Protein AF-A0A822DCD5-F1 (afdb_monomer_lite)

Sequence (234 aa):
MLYIKINRKLIEEKVPEEDQQKAINGYENLKKTSQNTLKDEAVKSFSVTNSKPRITYHESIIKDYESKINNEYVLKKNAIAIKDIQAIRQHQQNIDNLKLEKNQAIQNFNNVDIYKKSDIKMMNSNNAHFLIDEKAGQIAVDIKDSNEISRGLKRETFDFDTDKKGRVQLKFSGYTDKHDYSSMPDYGKGDYDKTHLKCETMLHNDLKVANGQVNNLTGQQSLQDEKKKKKKQN

pLDDT: mean 78.13, std 19.19, range [31.42, 98.62]

Foldseek 3Di:
DLQLVLQLVCLVVAPPPVQSVLQNVQVVQVVVQDLVLVVVLLVLQALQQVLVVVLVVLVVVLVVLVVVLVVLVVQLVVCVVVVVPVSVVVSVVVNVVSVVVSVVSVVVSVPRPNRDPVNWAQRDPQSWTAHHHQARQKIWGHRDDPPDPPVPQKTWMWGWDADPVRHIRTHTAHIDGVVDPVPRGGHPPRCRVVSSVVSVVVVVVVVCVVVDPPDDDDDDDDPPPPVPPPPPDD

Radius of gyration: 32.93 Å; chains: 1; bounding box: 118×37×79 Å

Structure (mmCIF, N/CA/C/O backbone):
data_AF-A0A822DCD5-F1
#
_entry.id   AF-A0A822DCD5-F1
#
loop_
_atom_site.group_PDB
_atom_site.id
_atom_site.type_symbol
_atom_site.label_atom_id
_atom_site.label_alt_id
_atom_site.label_comp_id
_atom_site.label_asym_id
_atom_site.label_entity_id
_atom_site.label_seq_id
_atom_site.pdbx_PDB_ins_code
_atom_site.Cartn_x
_atom_site.Cartn_y
_atom_site.Cartn_z
_atom_site.occupancy
_atom_site.B_iso_or_equiv
_atom_site.auth_seq_id
_atom_site.auth_comp_id
_atom_site.auth_asym_id
_atom_site.auth_atom_id
_atom_site.pdbx_PDB_model_num
ATOM 1 N N . MET A 1 1 ? -20.761 8.997 23.392 1.00 57.41 1 MET A N 1
ATOM 2 C CA . MET A 1 1 ? -21.263 7.745 24.008 1.00 57.41 1 MET A CA 1
ATOM 3 C C . MET A 1 1 ? -21.912 6.798 23.003 1.00 57.41 1 MET A C 1
ATOM 5 O O . MET A 1 1 ? -21.666 5.608 23.113 1.00 57.41 1 MET A O 1
ATOM 9 N N . LEU A 1 2 ? -22.683 7.285 22.024 1.00 62.84 2 LEU A N 1
ATOM 10 C CA . LEU A 1 2 ? -23.387 6.450 21.037 1.00 62.84 2 LEU A CA 1
ATOM 11 C C . LEU A 1 2 ? -22.466 5.509 20.226 1.00 62.84 2 LEU A C 1
ATOM 13 O O . LEU A 1 2 ? -22.648 4.299 20.273 1.00 62.84 2 LEU A O 1
ATOM 17 N N . TYR A 1 3 ? -21.416 6.042 19.594 1.00 65.62 3 TYR A N 1
ATOM 18 C CA . TYR A 1 3 ? -20.466 5.264 18.778 1.00 65.62 3 TYR A CA 1
ATOM 19 C C . TYR A 1 3 ? -19.749 4.144 19.559 1.00 65.62 3 TYR A C 1
ATOM 21 O O . TYR A 1 3 ? -19.502 3.069 19.021 1.00 65.62 3 TYR A O 1
ATOM 29 N N . ILE A 1 4 ? -19.480 4.365 20.853 1.00 70.44 4 ILE A N 1
ATOM 30 C CA . ILE A 1 4 ? -18.861 3.372 21.750 1.00 70.44 4 ILE A CA 1
ATOM 31 C C . ILE A 1 4 ? -19.827 2.212 22.010 1.00 70.44 4 ILE A C 1
ATOM 33 O O . ILE A 1 4 ? -19.418 1.056 21.962 1.00 70.44 4 ILE A O 1
ATOM 37 N N . LYS A 1 5 ? -21.106 2.518 22.271 1.00 79.81 5 LYS A N 1
ATOM 38 C CA . LYS A 1 5 ? -22.144 1.498 22.473 1.00 79.81 5 LYS A CA 1
ATOM 39 C C . LYS A 1 5 ? -22.365 0.673 21.204 1.00 79.81 5 LYS A C 1
ATOM 41 O O . LYS A 1 5 ? -22.520 -0.536 21.296 1.00 79.81 5 LYS A O 1
ATOM 46 N N . ILE A 1 6 ? -22.327 1.315 20.036 1.00 82.56 6 ILE A N 1
ATOM 47 C CA . ILE A 1 6 ? -22.496 0.640 18.743 1.00 82.56 6 ILE A CA 1
ATOM 48 C C . ILE A 1 6 ? -21.334 -0.307 18.459 1.00 82.56 6 ILE A C 1
ATOM 50 O O . ILE A 1 6 ? -21.582 -1.455 18.120 1.00 82.56 6 ILE A O 1
ATOM 54 N N . ASN A 1 7 ? -20.085 0.134 18.640 1.00 86.69 7 ASN A N 1
ATOM 55 C CA . ASN A 1 7 ? -18.932 -0.746 18.438 1.00 86.69 7 ASN A CA 1
ATOM 56 C C . ASN A 1 7 ? -18.959 -1.949 19.378 1.00 86.69 7 ASN A C 1
ATOM 58 O O . ASN A 1 7 ? -18.737 -3.060 18.924 1.00 86.69 7 ASN A O 1
ATOM 62 N N . ARG A 1 8 ? -19.288 -1.749 20.662 1.00 89.69 8 ARG A N 1
ATOM 63 C CA . ARG A 1 8 ? -19.433 -2.861 21.616 1.00 89.69 8 ARG A CA 1
ATOM 64 C C . ARG A 1 8 ? -20.494 -3.860 21.168 1.00 89.69 8 ARG A C 1
ATOM 66 O O . ARG A 1 8 ? -20.194 -5.040 21.078 1.00 89.69 8 ARG A O 1
ATOM 73 N N . LYS A 1 9 ? -21.677 -3.375 20.789 1.00 87.62 9 LYS A N 1
ATOM 74 C CA . LYS A 1 9 ? -22.760 -4.226 20.290 1.00 87.62 9 LYS A CA 1
ATOM 75 C C . LYS A 1 9 ? -22.372 -4.984 19.019 1.00 87.62 9 LYS A C 1
ATOM 77 O O . LYS A 1 9 ? -22.671 -6.159 18.891 1.00 87.62 9 LYS A O 1
ATOM 82 N N . LEU A 1 10 ? -21.691 -4.324 18.083 1.00 86.19 10 LEU A N 1
ATOM 83 C CA . LEU A 1 10 ? -21.202 -4.979 16.870 1.00 86.19 10 LEU A CA 1
ATOM 84 C C . LEU A 1 10 ? -20.153 -6.047 17.181 1.00 86.19 10 LEU A C 1
ATOM 86 O O . LEU A 1 10 ? -20.183 -7.107 16.568 1.00 86.19 10 LEU A O 1
ATOM 90 N N . ILE A 1 11 ? -19.261 -5.795 18.140 1.00 89.88 11 ILE A N 1
ATOM 91 C CA . ILE A 1 11 ? -18.298 -6.797 18.600 1.00 89.88 11 ILE A CA 1
ATOM 92 C C . ILE A 1 11 ? -19.040 -7.993 19.214 1.00 89.88 11 ILE A C 1
ATOM 94 O O . ILE A 1 11 ? -18.775 -9.125 18.828 1.00 89.88 11 ILE A O 1
ATOM 98 N N . GLU A 1 12 ? -20.013 -7.752 20.093 1.00 90.50 12 GLU A N 1
ATOM 99 C CA . GLU A 1 12 ? -20.856 -8.792 20.708 1.00 90.50 12 GLU A CA 1
ATOM 100 C C . GLU A 1 12 ? -21.663 -9.605 19.674 1.00 90.50 12 GLU A C 1
ATOM 102 O O . GLU A 1 12 ? -21.920 -10.788 19.871 1.00 90.50 12 GLU A O 1
ATOM 107 N N . GLU A 1 13 ? -22.063 -8.992 18.556 1.00 86.38 13 GLU A N 1
ATOM 108 C CA . GLU A 1 13 ? -22.828 -9.660 17.496 1.00 86.38 13 GLU A CA 1
ATOM 109 C C . GLU A 1 13 ? -21.948 -10.417 16.482 1.00 86.38 13 GLU A C 1
ATOM 111 O O . GLU A 1 13 ? -22.431 -11.348 15.837 1.00 86.38 13 GLU A O 1
ATOM 116 N N . LYS A 1 14 ? -20.694 -9.993 16.272 1.00 85.38 14 LYS A N 1
ATOM 117 C CA . LYS A 1 14 ? -19.864 -10.435 15.131 1.00 85.38 14 LYS A CA 1
ATOM 118 C C . LYS A 1 14 ? -18.577 -11.159 15.519 1.00 85.38 14 LYS A C 1
ATOM 120 O O . LYS A 1 14 ? -17.981 -11.800 14.657 1.00 85.38 14 LYS A O 1
ATOM 125 N N . VAL A 1 15 ? -18.125 -11.042 16.764 1.00 87.62 15 VAL A N 1
ATOM 126 C CA . VAL A 1 15 ? -16.912 -11.705 17.265 1.00 87.62 15 VAL A CA 1
ATOM 127 C C . VAL A 1 15 ? -17.304 -12.953 18.065 1.00 87.62 15 VAL A C 1
ATOM 129 O O . VAL A 1 15 ? -18.253 -12.868 18.850 1.00 87.62 15 VAL A O 1
ATOM 132 N N . PRO A 1 16 ? -16.596 -14.092 17.904 1.00 89.81 16 PRO A N 1
ATOM 133 C CA . PRO A 1 16 ? -16.806 -15.283 18.730 1.00 89.81 16 PRO A CA 1
ATOM 134 C C . PRO A 1 16 ? -16.779 -14.962 20.227 1.00 89.81 16 PRO A C 1
ATOM 136 O O . PRO A 1 16 ? -15.954 -14.158 20.671 1.00 89.81 16 PRO A O 1
ATOM 139 N N . GLU A 1 17 ? -17.685 -15.571 20.995 1.00 91.88 17 GLU A N 1
ATOM 140 C CA . GLU A 1 17 ? -17.959 -15.237 22.402 1.00 91.88 17 GLU A CA 1
ATOM 141 C C . GLU A 1 17 ? -16.688 -15.249 23.267 1.00 91.88 17 GLU A C 1
ATOM 143 O O . GLU A 1 17 ? -16.458 -14.340 24.067 1.00 91.88 17 GLU A O 1
ATOM 148 N N . GLU A 1 18 ? -15.791 -16.207 23.026 1.00 90.44 18 GLU A N 1
ATOM 149 C CA . GLU A 1 18 ? -14.512 -16.361 23.722 1.00 90.44 18 GLU A CA 1
ATOM 150 C C . GLU A 1 18 ? -13.509 -15.208 23.501 1.00 90.44 18 GLU A C 1
ATOM 152 O O . GLU A 1 18 ? -12.554 -15.046 24.274 1.00 90.44 18 GLU A O 1
ATOM 157 N N . ASP A 1 19 ? -13.713 -14.390 22.465 1.00 90.25 19 ASP A N 1
ATOM 158 C CA . ASP A 1 19 ? -12.828 -13.290 22.075 1.00 90.25 19 ASP A CA 1
ATOM 159 C C . ASP A 1 19 ? -13.445 -11.900 22.281 1.00 90.25 19 ASP A C 1
ATOM 161 O O . ASP A 1 19 ? -12.712 -10.904 22.283 1.00 90.25 19 ASP A O 1
ATOM 165 N N . GLN A 1 20 ? -14.757 -11.799 22.514 1.00 92.88 20 GLN A N 1
ATOM 166 C CA . GLN A 1 20 ? -15.478 -10.520 22.592 1.00 92.88 20 GLN A CA 1
ATOM 167 C C . GLN A 1 20 ? -14.876 -9.556 23.615 1.00 92.88 20 GLN A C 1
ATOM 169 O O . GLN A 1 20 ? -14.609 -8.396 23.302 1.00 92.88 20 GLN A O 1
ATOM 174 N N . GLN A 1 21 ? -14.592 -10.023 24.835 1.00 92.25 21 GLN A N 1
ATOM 175 C CA . GLN A 1 21 ? -14.040 -9.150 25.874 1.00 92.25 21 GLN A CA 1
ATOM 176 C C . GLN A 1 21 ? -12.632 -8.645 25.518 1.00 92.25 21 GLN A C 1
ATOM 178 O O . GLN A 1 21 ? -12.271 -7.512 25.849 1.00 92.25 21 GLN A O 1
ATOM 183 N N . LYS A 1 22 ? -11.833 -9.462 24.825 1.00 91.06 22 LYS A N 1
ATOM 184 C CA . LYS A 1 22 ? -10.483 -9.092 24.381 1.00 91.06 22 LYS A CA 1
ATOM 185 C C . LYS A 1 22 ? -10.548 -8.071 23.243 1.00 91.06 22 LYS A C 1
ATOM 187 O O . LYS A 1 22 ? -9.792 -7.103 23.279 1.00 91.06 22 LYS A O 1
ATOM 192 N N . ALA A 1 23 ? -11.478 -8.244 22.305 1.00 91.44 23 ALA A N 1
ATOM 193 C CA . ALA A 1 23 ? -11.783 -7.274 21.253 1.00 91.44 23 ALA A CA 1
ATOM 194 C C . ALA A 1 23 ? -12.255 -5.933 21.850 1.00 91.44 23 ALA A C 1
ATOM 196 O O . ALA A 1 23 ? -11.655 -4.890 21.614 1.00 91.44 23 ALA A O 1
ATOM 197 N N . ILE A 1 24 ? -13.215 -5.950 22.783 1.00 92.44 24 ILE A N 1
ATOM 198 C CA . ILE A 1 24 ? -13.649 -4.740 23.505 1.00 92.44 24 ILE A CA 1
ATOM 199 C C . ILE A 1 24 ? -12.461 -4.029 24.176 1.00 92.44 24 ILE A C 1
ATOM 201 O O . ILE A 1 24 ? -12.350 -2.802 24.110 1.00 92.44 24 ILE A O 1
ATOM 205 N N . ASN A 1 25 ? -11.556 -4.776 24.812 1.00 91.25 25 ASN A N 1
ATOM 206 C CA . ASN A 1 25 ? -10.361 -4.202 25.431 1.00 91.25 25 ASN A CA 1
ATOM 207 C C . ASN A 1 25 ? -9.394 -3.606 24.390 1.00 91.25 25 ASN A C 1
ATOM 209 O O . ASN A 1 25 ? -8.827 -2.536 24.631 1.00 91.25 25 ASN A O 1
ATOM 213 N N . GLY A 1 26 ? -9.226 -4.266 23.239 1.00 91.12 26 GLY A N 1
ATOM 214 C CA . GLY A 1 26 ? -8.458 -3.775 22.092 1.00 91.12 26 GLY A CA 1
ATOM 215 C C . GLY A 1 26 ? -8.994 -2.441 21.574 1.00 91.12 26 GLY A C 1
ATOM 216 O O . GLY A 1 26 ? -8.244 -1.462 21.514 1.00 91.12 26 GLY A O 1
ATOM 217 N N . TYR A 1 27 ? -10.304 -2.357 21.340 1.00 92.19 27 TYR A N 1
ATOM 218 C CA . TYR A 1 27 ? -11.000 -1.128 20.963 1.00 92.19 27 TYR A CA 1
ATOM 219 C C . TYR A 1 27 ? -10.797 0.009 21.975 1.00 92.19 27 TYR A C 1
ATOM 221 O O . TYR A 1 27 ? -10.465 1.141 21.605 1.00 92.19 27 TYR A O 1
ATOM 229 N N . GLU A 1 28 ? -10.972 -0.265 23.272 1.00 91.69 28 GLU A N 1
ATOM 230 C CA . GLU A 1 28 ? -10.786 0.751 24.313 1.00 91.69 28 GLU A CA 1
ATOM 231 C C . GLU A 1 28 ? -9.331 1.226 24.407 1.00 91.69 28 GLU A C 1
ATOM 233 O O . GLU A 1 28 ? -9.086 2.394 24.713 1.00 91.69 28 GLU A O 1
ATOM 238 N N . ASN A 1 29 ? -8.357 0.365 24.109 1.00 91.12 29 ASN A N 1
ATOM 239 C CA . ASN A 1 29 ? -6.953 0.759 24.028 1.00 91.12 29 ASN A CA 1
ATOM 240 C C . ASN A 1 29 ? -6.638 1.549 22.754 1.00 91.12 29 ASN A C 1
ATOM 242 O O . ASN A 1 29 ? -5.901 2.531 22.830 1.00 91.12 29 ASN A O 1
ATOM 246 N N . LEU A 1 30 ? -7.224 1.195 21.607 1.00 92.94 30 LEU A N 1
ATOM 247 C CA . LEU A 1 30 ? -7.102 1.973 20.371 1.00 92.94 30 LEU A CA 1
ATOM 248 C C . LEU A 1 30 ? -7.631 3.401 20.556 1.00 92.94 30 LEU A C 1
ATOM 250 O O . LEU A 1 30 ? -6.990 4.358 20.134 1.00 92.94 30 LEU A O 1
ATOM 254 N N . LYS A 1 31 ? -8.751 3.578 21.260 1.00 91.69 31 LYS A N 1
ATOM 255 C CA . LYS A 1 31 ? -9.298 4.911 21.564 1.00 91.69 31 LYS A CA 1
ATOM 256 C C . LYS A 1 31 ? -8.391 5.797 22.418 1.00 91.69 31 LYS A C 1
ATOM 258 O O . LYS A 1 31 ? -8.578 7.012 22.422 1.00 91.69 31 LYS A O 1
ATOM 263 N N . LYS A 1 32 ? -7.467 5.208 23.182 1.00 92.94 32 LYS A N 1
ATOM 264 C CA . LYS A 1 32 ? -6.491 5.959 23.988 1.00 92.94 32 LYS A CA 1
ATOM 265 C C . LYS A 1 32 ? -5.327 6.472 23.139 1.00 92.94 32 LYS A C 1
ATOM 267 O O . LYS A 1 32 ? -4.605 7.358 23.590 1.00 92.94 32 LYS A O 1
ATOM 272 N N . THR A 1 33 ? -5.139 5.943 21.929 1.00 93.88 33 THR A N 1
ATOM 273 C CA . THR A 1 33 ? -4.167 6.468 20.968 1.00 93.88 33 THR A CA 1
ATOM 274 C C . THR A 1 33 ? -4.541 7.901 20.584 1.00 93.88 33 THR A C 1
ATOM 276 O O . THR A 1 33 ? -5.708 8.214 20.343 1.00 93.88 33 THR A O 1
ATOM 279 N N . SER A 1 34 ? -3.549 8.795 20.538 1.00 94.19 34 SER A N 1
ATOM 280 C CA . SER A 1 34 ? -3.801 10.206 20.236 1.00 94.19 34 SER A CA 1
ATOM 281 C C . SER A 1 34 ? -4.374 10.390 18.823 1.00 94.19 34 SER A C 1
ATOM 283 O O . SER A 1 34 ? -3.992 9.683 17.888 1.00 94.19 34 SER A O 1
ATOM 285 N N . GLN A 1 35 ? -5.259 11.379 18.641 1.00 93.69 35 GLN A N 1
ATOM 286 C CA . GLN A 1 35 ? -5.828 11.675 17.319 1.00 93.69 35 GLN A CA 1
ATOM 287 C C . GLN A 1 35 ? -4.757 12.072 16.297 1.00 93.69 35 GLN A C 1
ATOM 289 O O . GLN A 1 35 ? -4.908 11.746 15.125 1.00 93.69 35 GLN A O 1
ATOM 294 N N . ASN A 1 36 ? -3.688 12.746 16.733 1.00 93.12 36 ASN A N 1
ATOM 295 C CA . ASN A 1 36 ? -2.581 13.118 15.852 1.00 93.12 36 ASN A CA 1
ATOM 296 C C . ASN A 1 36 ? -1.850 11.869 15.358 1.00 93.12 36 ASN A C 1
ATOM 298 O O . ASN A 1 36 ? -1.701 11.702 14.159 1.00 93.12 36 ASN A O 1
ATOM 302 N N . THR A 1 37 ? -1.525 10.931 16.254 1.00 93.12 37 THR A N 1
ATOM 303 C CA . THR A 1 37 ? -0.925 9.643 15.871 1.00 93.12 37 THR A CA 1
ATOM 304 C C . THR A 1 37 ? -1.797 8.888 14.869 1.00 93.12 37 THR A C 1
ATOM 306 O O . THR A 1 37 ? -1.288 8.402 13.866 1.00 93.12 37 THR A O 1
ATOM 309 N N . LEU A 1 38 ? -3.111 8.815 15.111 1.00 93.25 38 LEU A N 1
ATOM 310 C CA . LEU A 1 38 ? -4.038 8.139 14.200 1.00 93.25 38 LEU A CA 1
ATOM 311 C C . LEU A 1 38 ? -4.062 8.809 12.817 1.00 93.25 38 LEU A C 1
ATOM 313 O O . LEU A 1 38 ? -4.025 8.118 11.806 1.00 93.25 38 LEU A O 1
ATOM 317 N N . LYS A 1 39 ? -4.091 10.145 12.759 1.00 92.19 39 LYS A N 1
ATOM 318 C CA . LYS A 1 39 ? -4.077 10.899 11.496 1.00 92.19 39 LYS A CA 1
ATOM 319 C C . LYS A 1 39 ? -2.749 10.759 10.752 1.00 92.19 39 LYS A C 1
ATOM 321 O O . LYS A 1 39 ? -2.762 10.514 9.550 1.00 92.19 39 LYS A O 1
ATOM 326 N N . ASP A 1 40 ? -1.627 10.872 11.455 1.00 91.12 40 ASP A N 1
ATOM 327 C CA . ASP A 1 40 ? -0.292 10.773 10.863 1.00 91.12 40 ASP A CA 1
ATOM 328 C C . ASP A 1 40 ? -0.062 9.385 10.252 1.00 91.12 40 ASP A C 1
ATOM 330 O O . ASP A 1 40 ? 0.415 9.267 9.123 1.00 91.12 40 ASP A O 1
ATOM 334 N N . GLU A 1 41 ? -0.441 8.320 10.963 1.00 92.12 41 GLU A N 1
ATOM 335 C CA . GLU A 1 41 ? -0.323 6.953 10.448 1.00 92.12 41 GLU A CA 1
ATOM 336 C C . GLU A 1 41 ? -1.338 6.658 9.329 1.00 92.12 41 GLU A C 1
ATOM 338 O O . GLU A 1 41 ? -0.997 5.942 8.386 1.00 92.12 41 GLU A O 1
ATOM 343 N N . ALA A 1 42 ? -2.535 7.263 9.355 1.00 90.56 42 ALA A N 1
ATOM 344 C CA . ALA A 1 42 ? -3.483 7.186 8.240 1.00 90.56 42 ALA A CA 1
ATOM 345 C C . ALA A 1 42 ? -2.882 7.774 6.956 1.00 90.56 42 ALA A C 1
ATOM 347 O O . ALA A 1 42 ? -2.913 7.135 5.905 1.00 90.56 42 ALA A O 1
ATOM 348 N N . VAL A 1 43 ? -2.281 8.968 7.042 1.00 88.56 43 VAL A N 1
ATOM 349 C CA . VAL A 1 43 ? -1.614 9.618 5.902 1.00 88.56 43 VAL A CA 1
ATOM 350 C C . VAL A 1 43 ? -0.512 8.721 5.346 1.00 88.56 43 VAL A C 1
ATOM 352 O O . VAL A 1 43 ? -0.460 8.505 4.138 1.00 88.56 43 VAL A O 1
ATOM 355 N N . LYS A 1 44 ? 0.326 8.134 6.208 1.00 87.62 44 LYS A N 1
ATOM 356 C CA . LYS A 1 44 ? 1.379 7.205 5.768 1.00 87.62 44 LYS A CA 1
ATOM 357 C C . LYS A 1 44 ? 0.811 5.977 5.062 1.00 87.62 44 LYS A C 1
ATOM 359 O O . LYS A 1 44 ? 1.328 5.602 4.015 1.00 87.62 44 LYS A O 1
ATOM 364 N N . SER A 1 45 ? -0.249 5.372 5.597 1.00 87.69 45 SER A N 1
ATOM 365 C CA . SER A 1 45 ? -0.932 4.231 4.971 1.00 87.69 45 SER A CA 1
ATOM 366 C C . SER A 1 45 ? -1.431 4.554 3.558 1.00 87.69 45 SER A C 1
ATOM 368 O O . SER A 1 45 ? -1.166 3.795 2.615 1.00 87.69 45 SER A O 1
ATOM 370 N N . PHE A 1 46 ? -2.071 5.712 3.377 1.00 85.12 46 PHE A N 1
ATOM 371 C CA . PHE A 1 46 ? -2.486 6.171 2.053 1.00 85.12 46 PHE A CA 1
ATOM 372 C C . PHE A 1 46 ? -1.289 6.448 1.143 1.00 85.12 46 PHE A C 1
ATOM 374 O O . PHE A 1 46 ? -1.313 6.059 -0.022 1.00 85.12 46 PHE A O 1
ATOM 381 N N . SER A 1 47 ? -0.222 7.061 1.654 1.00 84.19 47 SER A N 1
ATOM 382 C CA . SER A 1 47 ? 0.984 7.327 0.866 1.00 84.19 47 SER A CA 1
ATOM 383 C C . SER A 1 47 ? 1.676 6.047 0.394 1.00 84.19 47 SER A C 1
ATOM 385 O O . SER A 1 47 ? 2.074 5.984 -0.765 1.00 84.19 47 SER A O 1
ATOM 387 N N . VAL A 1 48 ? 1.763 5.005 1.232 1.00 83.50 48 VAL A N 1
ATOM 388 C CA . VAL A 1 48 ? 2.274 3.677 0.829 1.00 83.50 48 VAL A CA 1
ATOM 389 C C . VAL A 1 48 ? 1.410 3.077 -0.280 1.00 83.50 48 VAL A C 1
ATOM 391 O O . VAL A 1 48 ? 1.919 2.571 -1.277 1.00 83.50 48 VAL A O 1
ATOM 394 N N . THR A 1 49 ? 0.091 3.154 -0.130 1.00 81.31 49 THR A N 1
ATOM 395 C CA . THR A 1 49 ? -0.853 2.604 -1.112 1.00 81.31 49 THR A CA 1
ATOM 396 C C . THR A 1 49 ? -0.760 3.337 -2.451 1.00 81.31 49 THR A C 1
ATOM 398 O O . THR A 1 49 ? -0.723 2.719 -3.513 1.00 81.31 49 THR A O 1
ATOM 401 N N . ASN A 1 50 ? -0.646 4.664 -2.409 1.00 80.12 50 ASN A N 1
ATOM 402 C CA . ASN A 1 50 ? -0.579 5.516 -3.592 1.00 80.12 50 ASN A CA 1
ATOM 403 C C . ASN A 1 50 ? 0.804 5.528 -4.262 1.00 80.12 50 ASN A C 1
ATOM 405 O O . ASN A 1 50 ? 0.900 5.858 -5.448 1.00 80.12 50 ASN A O 1
ATOM 409 N N . SER A 1 51 ? 1.878 5.193 -3.539 1.00 79.00 51 SER A N 1
ATOM 410 C CA . SER A 1 51 ? 3.230 5.127 -4.106 1.00 79.00 51 SER A CA 1
ATOM 411 C C . SER A 1 51 ? 3.406 3.899 -5.002 1.00 79.00 51 SER A C 1
ATOM 413 O O . SER A 1 51 ? 4.078 3.982 -6.028 1.00 79.00 51 SER A O 1
ATOM 415 N N . LYS A 1 52 ? 2.746 2.779 -4.684 1.00 79.12 52 LYS A N 1
ATOM 416 C CA . LYS A 1 52 ? 2.907 1.498 -5.388 1.00 79.12 52 LYS A CA 1
ATOM 417 C C . LYS A 1 52 ? 2.582 1.568 -6.894 1.00 79.12 52 LYS A C 1
ATOM 419 O O . LYS A 1 52 ? 3.456 1.195 -7.676 1.00 79.12 52 LYS A O 1
ATOM 424 N N . PRO A 1 53 ? 1.438 2.122 -7.356 1.00 77.31 53 PRO A N 1
ATOM 425 C CA . PRO A 1 53 ? 1.184 2.283 -8.791 1.00 77.31 53 PRO A CA 1
ATOM 426 C C . PRO A 1 53 ? 2.194 3.201 -9.491 1.00 77.31 53 PRO A C 1
ATOM 428 O O . PRO A 1 53 ? 2.554 2.957 -10.641 1.00 77.31 53 PRO A O 1
ATOM 431 N N . ARG A 1 54 ? 2.673 4.248 -8.801 1.00 78.50 54 ARG A N 1
ATOM 432 C CA . ARG A 1 54 ? 3.678 5.175 -9.348 1.00 78.50 54 ARG A CA 1
ATOM 433 C C . ARG A 1 54 ? 5.008 4.462 -9.565 1.00 78.50 54 ARG A C 1
ATOM 435 O O . ARG A 1 54 ? 5.603 4.610 -10.627 1.00 78.50 54 ARG A O 1
ATOM 442 N N . ILE A 1 55 ? 5.433 3.650 -8.597 1.00 83.75 55 ILE A N 1
ATOM 443 C CA . ILE A 1 55 ? 6.641 2.825 -8.704 1.00 83.75 55 ILE A CA 1
ATOM 444 C C . ILE A 1 55 ? 6.532 1.893 -9.912 1.00 83.75 55 ILE A C 1
ATOM 446 O O . ILE A 1 55 ? 7.386 1.947 -10.793 1.00 83.75 55 ILE A O 1
ATOM 450 N N . THR A 1 56 ? 5.439 1.131 -10.015 1.00 85.19 56 THR A N 1
ATOM 451 C CA . THR A 1 56 ? 5.212 0.211 -11.140 1.00 85.19 56 THR A CA 1
ATOM 452 C C . THR A 1 56 ? 5.220 0.927 -12.493 1.00 85.19 56 THR A C 1
ATOM 454 O O . THR A 1 56 ? 5.788 0.421 -13.461 1.00 85.19 56 THR A O 1
ATOM 457 N N . TYR A 1 57 ? 4.628 2.121 -12.577 1.00 85.62 57 TYR A N 1
ATOM 458 C CA . TYR A 1 57 ? 4.648 2.932 -13.794 1.00 85.62 57 TYR A CA 1
ATOM 459 C C . TYR A 1 57 ? 6.076 3.316 -14.211 1.00 85.62 57 TYR A C 1
ATOM 461 O O . TYR A 1 57 ? 6.462 3.118 -15.365 1.00 85.62 57 TYR A O 1
ATOM 469 N N . HIS A 1 58 ? 6.886 3.814 -13.276 1.00 86.69 58 HIS A N 1
ATOM 470 C CA . HIS A 1 58 ? 8.272 4.188 -13.559 1.00 86.69 58 HIS A CA 1
ATOM 471 C C . HIS A 1 58 ? 9.148 2.982 -13.924 1.00 86.69 58 HIS A C 1
ATOM 473 O O . HIS A 1 58 ? 9.918 3.060 -14.884 1.00 86.69 58 HIS A O 1
ATOM 479 N N . GLU A 1 59 ? 8.996 1.854 -13.226 1.00 91.12 59 GLU A N 1
ATOM 480 C CA . GLU A 1 59 ? 9.681 0.598 -13.558 1.00 91.12 59 GLU A CA 1
ATOM 481 C C . GLU A 1 59 ? 9.333 0.127 -14.977 1.00 91.12 59 GLU A C 1
ATOM 483 O O . GLU A 1 59 ? 10.218 -0.267 -15.741 1.00 91.12 59 GLU A O 1
ATOM 488 N N . SER A 1 60 ? 8.057 0.232 -15.368 1.00 92.94 60 SER A N 1
ATOM 489 C CA . SER A 1 60 ? 7.607 -0.108 -16.720 1.00 92.94 60 SER A CA 1
ATOM 490 C C . SER A 1 60 ? 8.261 0.770 -17.789 1.00 92.94 60 SER A C 1
ATOM 492 O O . SER A 1 60 ? 8.664 0.252 -18.829 1.00 92.94 60 SER A O 1
ATOM 494 N N . ILE A 1 61 ? 8.392 2.080 -17.552 1.00 93.81 61 ILE A N 1
ATOM 495 C CA . ILE A 1 61 ? 9.058 3.000 -18.489 1.00 93.81 61 ILE A CA 1
ATOM 496 C C . ILE A 1 61 ? 10.537 2.643 -18.650 1.00 93.81 61 ILE A C 1
ATOM 498 O O . ILE A 1 61 ? 11.046 2.581 -19.768 1.00 93.81 61 ILE A O 1
ATOM 502 N N . ILE A 1 62 ? 11.240 2.394 -17.542 1.00 95.00 62 ILE A N 1
ATOM 503 C CA . ILE A 1 62 ? 12.667 2.045 -17.575 1.00 95.00 62 ILE A CA 1
ATOM 504 C C . ILE A 1 62 ? 12.878 0.748 -18.367 1.00 95.00 62 ILE A C 1
ATOM 506 O O . ILE A 1 62 ? 13.777 0.685 -19.209 1.00 95.00 62 ILE A O 1
ATOM 510 N N . LYS A 1 63 ? 12.016 -0.253 -18.154 1.00 96.69 63 LYS A N 1
ATOM 511 C CA . LYS A 1 63 ? 12.045 -1.524 -18.888 1.00 96.69 63 LYS A CA 1
ATOM 512 C C . LYS A 1 63 ? 11.751 -1.353 -20.383 1.00 96.69 63 LYS A C 1
ATOM 514 O O . LYS A 1 63 ? 12.367 -2.025 -21.210 1.00 96.69 63 LYS A O 1
ATOM 519 N N . ASP A 1 64 ? 10.839 -0.455 -20.750 1.00 97.44 64 ASP A N 1
ATOM 520 C CA . ASP A 1 64 ? 10.559 -0.133 -22.154 1.00 97.44 64 ASP A CA 1
ATOM 521 C C . ASP A 1 64 ? 11.788 0.476 -22.850 1.00 97.44 64 ASP A C 1
ATOM 523 O O . ASP A 1 64 ? 12.183 0.022 -23.927 1.00 97.44 64 ASP A O 1
ATOM 527 N N . TYR A 1 65 ? 12.477 1.420 -22.199 1.00 97.94 65 TYR A N 1
ATOM 528 C CA . TYR A 1 65 ? 13.739 1.951 -22.723 1.00 97.94 65 TYR A CA 1
ATOM 529 C C . TYR A 1 65 ? 14.818 0.873 -22.870 1.00 97.94 65 TYR A C 1
ATOM 531 O O . TYR A 1 65 ? 15.531 0.860 -23.872 1.00 97.94 65 TYR A O 1
ATOM 539 N N . GLU A 1 66 ? 14.937 -0.058 -21.920 1.00 97.69 66 GLU A N 1
ATOM 540 C CA . GLU A 1 66 ? 15.866 -1.192 -22.037 1.00 97.69 66 GLU A CA 1
ATOM 541 C C . GLU A 1 66 ? 15.574 -2.061 -23.260 1.00 97.69 66 GLU A C 1
ATOM 543 O O . GLU A 1 66 ? 16.494 -2.414 -24.001 1.00 97.69 66 GLU A O 1
ATOM 548 N N . SER A 1 67 ? 14.296 -2.353 -23.503 1.00 98.00 67 SER A N 1
ATOM 549 C CA . SER A 1 67 ? 13.854 -3.102 -24.678 1.00 98.00 67 SER A CA 1
ATOM 550 C C . SER A 1 67 ? 14.195 -2.368 -25.980 1.00 98.00 67 SER A C 1
ATOM 552 O O . SER A 1 67 ? 14.806 -2.951 -26.879 1.00 98.00 67 SER A O 1
ATOM 554 N N . LYS A 1 68 ? 13.883 -1.067 -26.063 1.00 98.38 68 LYS A N 1
ATOM 555 C CA . LYS A 1 68 ? 14.191 -0.221 -27.229 1.00 98.38 68 LYS A CA 1
ATOM 556 C C . LYS A 1 68 ? 15.690 -0.158 -27.513 1.00 98.38 68 LYS A C 1
ATOM 558 O O . LYS A 1 68 ? 16.103 -0.341 -28.655 1.00 98.38 68 LYS A O 1
ATOM 563 N N . ILE A 1 69 ? 16.511 0.024 -26.478 1.00 98.31 69 ILE A N 1
ATOM 564 C CA . ILE A 1 69 ? 17.975 0.025 -26.597 1.00 98.31 69 ILE A CA 1
ATOM 565 C C . ILE A 1 69 ? 18.473 -1.319 -27.136 1.00 98.31 69 ILE A C 1
ATOM 567 O O . ILE A 1 69 ? 19.305 -1.350 -28.042 1.00 98.31 69 ILE A O 1
ATOM 571 N N . ASN A 1 70 ? 17.968 -2.436 -26.604 1.00 98.38 70 ASN A N 1
ATOM 572 C CA . ASN A 1 70 ? 18.353 -3.762 -27.078 1.00 98.38 70 ASN A CA 1
ATOM 573 C C . ASN A 1 70 ? 17.959 -3.982 -28.548 1.00 98.38 70 ASN A C 1
ATOM 575 O O . ASN A 1 70 ? 18.746 -4.523 -29.323 1.00 98.38 70 ASN A O 1
ATOM 579 N N . ASN A 1 71 ? 16.777 -3.513 -28.954 1.00 98.31 71 ASN A N 1
ATOM 580 C CA . ASN A 1 71 ? 16.351 -3.568 -30.348 1.00 98.31 71 ASN A CA 1
ATOM 581 C C . ASN A 1 71 ? 17.285 -2.761 -31.266 1.00 98.31 71 ASN A C 1
ATOM 583 O O . ASN A 1 71 ? 17.746 -3.282 -32.279 1.00 98.31 71 ASN A O 1
ATOM 587 N N . GLU A 1 72 ? 17.647 -1.531 -30.890 1.00 98.25 72 GLU A N 1
ATOM 588 C CA . GLU A 1 72 ? 18.610 -0.736 -31.663 1.00 98.25 72 GLU A CA 1
ATOM 589 C C . GLU A 1 72 ? 19.992 -1.407 -31.738 1.00 98.25 72 GLU A C 1
ATOM 591 O O . GLU A 1 72 ? 20.646 -1.358 -32.780 1.00 98.25 72 GLU A O 1
ATOM 596 N N . TYR A 1 73 ? 20.433 -2.106 -30.684 1.00 98.38 73 TYR A N 1
ATOM 597 C CA . TYR A 1 73 ? 21.656 -2.914 -30.741 1.00 98.38 73 TYR A CA 1
ATOM 598 C C . TYR A 1 73 ? 21.568 -4.045 -31.774 1.00 98.38 73 TYR A C 1
ATOM 600 O O . TYR A 1 73 ? 22.535 -4.278 -32.507 1.00 98.38 73 TYR A O 1
ATOM 608 N N . VAL A 1 74 ? 20.424 -4.730 -31.863 1.00 98.31 74 VAL A N 1
ATOM 609 C CA . VAL A 1 74 ? 20.180 -5.772 -32.874 1.00 98.31 74 VAL A CA 1
ATOM 610 C C . VAL A 1 74 ? 20.184 -5.174 -34.283 1.00 98.31 74 VAL A C 1
ATOM 612 O O . VAL A 1 74 ? 20.883 -5.688 -35.158 1.00 98.31 74 VAL A O 1
ATOM 615 N N . LEU A 1 75 ? 19.479 -4.060 -34.502 1.00 98.12 75 LEU A N 1
ATOM 616 C CA . LEU A 1 75 ? 19.439 -3.371 -35.797 1.00 98.12 75 LEU A CA 1
ATOM 617 C C . LEU A 1 75 ? 20.829 -2.895 -36.228 1.00 98.12 75 LEU A C 1
ATOM 619 O O . LEU A 1 75 ? 21.259 -3.155 -37.354 1.00 98.12 75 LEU A O 1
ATOM 623 N N . LYS A 1 76 ? 21.594 -2.305 -35.304 1.00 97.94 76 LYS A N 1
ATOM 624 C CA . LYS A 1 76 ? 22.985 -1.919 -35.545 1.00 97.94 76 LYS A CA 1
ATOM 625 C C . LYS A 1 76 ? 23.847 -3.120 -35.937 1.00 97.94 76 LYS A C 1
ATOM 627 O O . LYS A 1 76 ? 24.644 -3.015 -36.866 1.00 97.94 76 LYS A O 1
ATOM 632 N N . LYS A 1 77 ? 23.704 -4.264 -35.258 1.00 98.06 77 LYS A N 1
ATOM 633 C CA . LYS A 1 77 ? 24.445 -5.495 -35.584 1.00 98.06 77 LYS A CA 1
ATOM 634 C C . LYS A 1 77 ? 24.128 -5.987 -37.000 1.00 98.06 77 LYS A C 1
ATOM 636 O O . LYS A 1 77 ? 25.046 -6.377 -37.720 1.00 98.06 77 LYS A O 1
ATOM 641 N N . ASN A 1 78 ? 22.864 -5.921 -37.414 1.00 97.75 78 ASN A N 1
ATOM 642 C CA . ASN A 1 78 ? 22.453 -6.273 -38.774 1.00 97.75 78 ASN A CA 1
ATOM 643 C C . ASN A 1 78 ? 23.057 -5.311 -39.810 1.00 97.75 78 ASN A C 1
ATOM 645 O O . ASN A 1 78 ? 23.602 -5.765 -40.814 1.00 97.75 78 ASN A O 1
ATOM 649 N N . ALA A 1 79 ? 23.057 -4.003 -39.530 1.00 97.50 79 ALA A N 1
ATOM 650 C CA . ALA A 1 79 ? 23.695 -2.997 -40.381 1.00 97.50 79 ALA A CA 1
ATOM 651 C C . ALA A 1 79 ? 25.217 -3.217 -40.519 1.00 97.50 79 ALA A C 1
ATOM 653 O O . ALA A 1 79 ? 25.768 -3.086 -41.613 1.00 97.50 79 ALA A O 1
ATOM 654 N N . ILE A 1 80 ? 25.897 -3.627 -39.436 1.00 97.19 80 ILE A N 1
ATOM 655 C CA . ILE A 1 80 ? 27.316 -4.030 -39.463 1.00 97.19 80 ILE A CA 1
ATOM 656 C C . ILE A 1 80 ? 27.533 -5.208 -40.418 1.00 97.19 80 ILE A C 1
ATOM 658 O O . ILE A 1 80 ? 28.471 -5.173 -41.214 1.00 97.19 80 ILE A O 1
ATOM 662 N N . ALA A 1 81 ? 26.674 -6.231 -40.367 1.00 97.75 81 ALA A N 1
ATOM 663 C CA . ALA A 1 81 ? 26.813 -7.426 -41.200 1.00 97.75 81 ALA A CA 1
ATOM 664 C C . ALA A 1 81 ? 26.743 -7.112 -42.705 1.00 97.75 81 ALA A C 1
ATOM 666 O O . ALA A 1 81 ? 27.466 -7.722 -43.491 1.00 97.75 81 ALA A O 1
ATOM 667 N N . ILE A 1 82 ? 25.931 -6.123 -43.095 1.00 97.31 82 ILE A N 1
ATOM 668 C CA . ILE A 1 82 ? 25.796 -5.672 -44.491 1.00 97.31 82 ILE A CA 1
ATOM 669 C C . ILE A 1 82 ? 26.697 -4.477 -44.847 1.00 97.31 82 ILE A C 1
ATOM 671 O O . ILE A 1 82 ? 26.650 -3.995 -45.975 1.00 97.31 82 ILE A O 1
ATOM 675 N N . LYS A 1 83 ? 27.536 -4.009 -43.911 1.00 97.25 83 LYS A N 1
ATOM 676 C CA . LYS A 1 83 ? 28.440 -2.852 -44.067 1.00 97.25 83 LYS A CA 1
ATOM 677 C C . LYS A 1 83 ? 27.728 -1.530 -44.408 1.00 97.25 83 LYS A C 1
ATOM 679 O O . LYS A 1 83 ? 28.317 -0.664 -45.055 1.00 97.25 83 LYS A O 1
ATOM 684 N N . ASP A 1 84 ? 26.498 -1.337 -43.934 1.00 97.81 84 ASP A N 1
ATOM 685 C CA . ASP A 1 84 ? 25.762 -0.078 -44.099 1.00 97.81 84 ASP A CA 1
ATOM 686 C C . ASP A 1 84 ? 26.222 0.962 -43.064 1.00 97.81 84 ASP A C 1
ATOM 688 O O . ASP A 1 84 ? 25.736 1.035 -41.934 1.00 97.81 84 ASP A O 1
ATOM 692 N N . ILE A 1 85 ? 27.199 1.782 -43.452 1.00 97.19 85 ILE A N 1
ATOM 693 C CA . ILE A 1 85 ? 27.818 2.785 -42.575 1.00 97.19 85 ILE A CA 1
ATOM 694 C C . ILE A 1 85 ? 26.809 3.840 -42.096 1.00 97.19 85 ILE A C 1
ATOM 696 O O . ILE A 1 85 ? 26.930 4.318 -40.963 1.00 97.19 85 ILE A O 1
ATOM 700 N N . GLN A 1 86 ? 25.833 4.219 -42.928 1.00 97.81 86 GLN A N 1
ATOM 701 C CA . GLN A 1 86 ? 24.846 5.232 -42.551 1.00 97.81 86 GLN A CA 1
ATOM 702 C C . GLN A 1 86 ? 23.903 4.681 -41.481 1.00 97.81 86 GLN A C 1
ATOM 704 O O . GLN A 1 86 ? 23.754 5.307 -40.429 1.00 97.81 86 GLN A O 1
ATOM 709 N N . ALA A 1 87 ? 23.368 3.474 -41.683 1.00 97.25 87 ALA A N 1
ATOM 710 C CA . ALA A 1 87 ? 22.513 2.820 -40.696 1.00 97.25 87 ALA A CA 1
ATOM 711 C C . ALA A 1 87 ? 23.252 2.554 -39.373 1.00 97.25 87 ALA A C 1
ATOM 713 O O . ALA A 1 87 ? 22.703 2.796 -38.300 1.00 97.25 87 ALA A O 1
ATOM 714 N N . ILE A 1 88 ? 24.528 2.144 -39.412 1.00 98.19 88 ILE A N 1
ATOM 715 C CA . ILE A 1 88 ? 25.337 1.948 -38.192 1.00 98.19 88 ILE A CA 1
ATOM 716 C C . ILE A 1 88 ? 25.419 3.234 -37.360 1.00 98.19 88 ILE A C 1
ATOM 718 O O . ILE A 1 88 ? 25.283 3.179 -36.134 1.00 98.19 88 ILE A O 1
ATOM 722 N N . ARG A 1 89 ? 25.664 4.382 -38.008 1.00 97.88 89 ARG A N 1
ATOM 723 C CA . ARG A 1 89 ? 25.742 5.685 -37.329 1.00 97.88 89 ARG A CA 1
ATOM 724 C C . ARG A 1 89 ? 24.387 6.097 -36.767 1.00 97.88 89 ARG A C 1
ATOM 726 O O . ARG A 1 89 ? 24.337 6.527 -35.618 1.00 97.88 89 ARG A O 1
ATOM 733 N N . GLN A 1 90 ? 23.314 5.911 -37.535 1.00 98.38 90 GLN A N 1
ATOM 734 C CA . GLN A 1 90 ? 21.961 6.243 -37.096 1.00 98.38 90 GLN A CA 1
ATOM 735 C C . GLN A 1 90 ? 21.547 5.423 -35.867 1.00 98.38 90 GLN A C 1
ATOM 737 O O . GLN A 1 90 ? 21.148 5.995 -34.857 1.00 98.38 90 GLN A O 1
ATOM 742 N N . HIS A 1 91 ? 21.711 4.098 -35.904 1.00 98.00 91 HIS A N 1
ATOM 743 C CA . HIS A 1 91 ? 21.374 3.241 -34.764 1.00 98.00 91 HIS A CA 1
ATOM 744 C C . HIS A 1 91 ? 22.249 3.539 -33.541 1.00 98.00 91 HIS A C 1
ATOM 746 O O . HIS A 1 91 ? 21.771 3.481 -32.412 1.00 98.00 91 HIS A O 1
ATOM 752 N N . GLN A 1 92 ? 23.521 3.912 -33.733 1.00 98.06 92 GLN A N 1
ATOM 753 C CA . GLN A 1 92 ? 24.361 4.360 -32.620 1.00 98.06 92 GLN A CA 1
ATOM 754 C C . GLN A 1 92 ? 23.820 5.646 -31.976 1.00 98.06 92 GLN A C 1
ATOM 756 O O . GLN A 1 92 ? 23.702 5.694 -30.755 1.00 98.06 92 GLN A O 1
ATOM 761 N N . GLN A 1 93 ? 23.444 6.650 -32.773 1.00 98.31 93 GLN A N 1
ATOM 762 C CA . GLN A 1 93 ? 22.837 7.881 -32.254 1.00 98.31 93 GLN A CA 1
ATOM 763 C C . GLN A 1 93 ? 21.523 7.599 -31.514 1.00 98.31 93 GLN A C 1
ATOM 765 O O . GLN A 1 93 ? 21.308 8.131 -30.427 1.00 98.31 93 GLN A O 1
ATOM 770 N N . ASN A 1 94 ? 20.676 6.715 -32.050 1.00 98.19 94 ASN A N 1
ATOM 771 C CA . ASN A 1 94 ? 19.438 6.302 -31.390 1.00 98.19 94 ASN A CA 1
ATOM 772 C C . ASN A 1 94 ? 19.711 5.639 -30.029 1.00 98.19 94 ASN A C 1
ATOM 774 O O . ASN A 1 94 ? 19.053 5.973 -29.047 1.00 98.19 94 ASN A O 1
ATOM 778 N N . ILE A 1 95 ? 20.700 4.738 -29.945 1.00 98.62 95 ILE A N 1
ATOM 779 C CA . ILE A 1 95 ? 21.111 4.103 -28.680 1.00 98.62 95 ILE A CA 1
ATOM 780 C C . ILE A 1 95 ? 21.540 5.154 -27.656 1.00 98.62 95 ILE A C 1
ATOM 782 O O . ILE A 1 95 ? 21.150 5.064 -26.491 1.00 98.62 95 ILE A O 1
ATOM 786 N N . ASP A 1 96 ? 22.349 6.130 -28.067 1.00 98.19 96 ASP A N 1
ATOM 787 C CA . ASP A 1 96 ? 22.864 7.160 -27.163 1.00 98.19 96 ASP A CA 1
ATOM 788 C C . ASP A 1 96 ? 21.738 8.076 -26.655 1.00 98.19 96 ASP A C 1
ATOM 790 O O . ASP A 1 96 ? 21.665 8.345 -25.452 1.00 98.19 96 ASP A O 1
ATOM 794 N N . ASN A 1 97 ? 20.796 8.453 -27.526 1.00 98.25 97 ASN A N 1
ATOM 795 C CA . ASN A 1 97 ? 19.603 9.214 -27.147 1.00 98.25 97 ASN A CA 1
ATOM 796 C C . ASN A 1 97 ? 18.706 8.429 -26.177 1.00 98.25 97 ASN A C 1
ATOM 798 O O . ASN A 1 97 ? 18.356 8.936 -25.114 1.00 98.25 97 ASN A O 1
ATOM 802 N N . LEU A 1 98 ? 18.405 7.162 -26.478 1.00 98.44 98 LEU A N 1
ATOM 803 C CA . LEU A 1 98 ? 17.583 6.313 -25.609 1.00 98.44 98 LEU A CA 1
ATOM 804 C C . LEU A 1 98 ? 18.231 6.092 -24.235 1.00 98.44 98 LEU A C 1
ATOM 806 O O . LEU A 1 98 ? 17.534 6.010 -23.226 1.00 98.44 98 LEU A O 1
ATOM 810 N N . LYS A 1 99 ? 19.566 6.012 -24.158 1.00 98.12 99 LYS A N 1
ATOM 811 C CA . LYS A 1 99 ? 20.282 5.951 -22.874 1.00 98.12 99 LYS A CA 1
ATOM 812 C C . LYS A 1 99 ? 20.134 7.241 -22.074 1.00 98.12 99 LYS A C 1
ATOM 814 O O . LYS A 1 99 ? 19.973 7.170 -20.856 1.00 98.12 99 LYS A O 1
ATOM 819 N N . LEU A 1 100 ? 20.184 8.399 -22.732 1.00 97.75 100 LEU A N 1
ATOM 820 C CA . LEU A 1 100 ? 19.958 9.688 -22.079 1.00 97.75 100 LEU A CA 1
ATOM 821 C C . LEU A 1 100 ? 18.529 9.778 -21.525 1.00 97.75 100 LEU A C 1
ATOM 823 O O . LEU A 1 100 ? 18.351 10.106 -20.352 1.00 97.75 100 LEU A O 1
ATOM 827 N N . GLU A 1 101 ? 17.531 9.417 -22.329 1.00 96.69 101 GLU A N 1
ATOM 828 C CA . GLU A 1 101 ? 16.118 9.393 -21.927 1.00 96.69 101 GLU A CA 1
ATOM 829 C C . GLU A 1 101 ? 15.861 8.389 -20.793 1.00 96.69 101 GLU A C 1
ATOM 831 O O . GLU A 1 101 ? 15.198 8.714 -19.806 1.00 96.69 101 GLU A O 1
ATOM 836 N N . LYS A 1 102 ? 16.466 7.194 -20.858 1.00 97.69 102 LYS A N 1
ATOM 837 C CA . LYS A 1 102 ? 16.428 6.212 -19.764 1.00 97.69 102 LYS A CA 1
ATOM 838 C C . LYS A 1 102 ? 17.009 6.791 -18.475 1.00 97.69 102 LYS A C 1
ATOM 840 O O . LYS A 1 102 ? 16.420 6.627 -17.409 1.00 97.69 102 LYS A O 1
ATOM 845 N N . ASN A 1 103 ? 18.151 7.473 -18.553 1.00 96.62 103 ASN A N 1
ATOM 846 C CA . ASN A 1 103 ? 18.773 8.093 -17.384 1.00 96.62 103 ASN A CA 1
ATOM 847 C C . ASN A 1 103 ? 17.877 9.181 -16.781 1.00 96.62 103 ASN A C 1
ATOM 849 O O . ASN A 1 103 ? 17.762 9.259 -15.560 1.00 96.62 103 ASN A O 1
ATOM 853 N N . GLN A 1 104 ? 17.193 9.974 -17.608 1.00 94.44 104 GLN A N 1
ATOM 854 C CA . GLN A 1 104 ? 16.187 10.927 -17.133 1.00 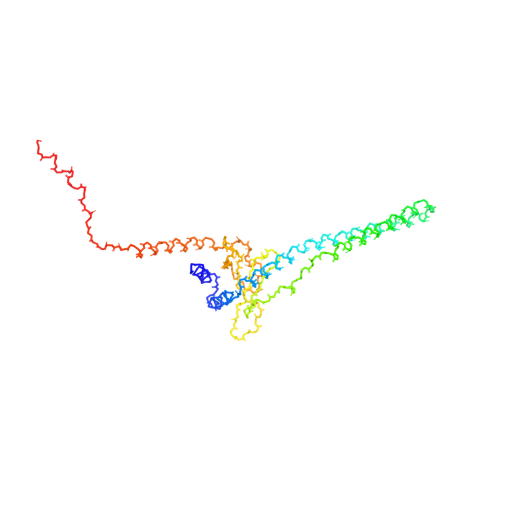94.44 104 GLN A CA 1
ATOM 855 C C . GLN A 1 104 ? 15.005 10.216 -16.459 1.00 94.44 104 GLN A C 1
ATOM 857 O O . GLN A 1 104 ? 14.569 10.637 -15.391 1.00 94.44 104 GLN A O 1
ATOM 862 N N . ALA A 1 105 ? 14.522 9.101 -17.015 1.00 91.38 105 ALA A N 1
ATOM 863 C CA . ALA A 1 105 ? 13.467 8.301 -16.392 1.00 91.38 105 ALA A CA 1
ATOM 864 C C . ALA A 1 105 ? 13.887 7.736 -15.020 1.00 91.38 105 ALA A C 1
ATOM 866 O O . ALA A 1 105 ? 13.086 7.752 -14.086 1.00 91.38 105 ALA A O 1
ATOM 867 N N . ILE A 1 106 ? 15.146 7.306 -14.870 1.00 92.81 106 ILE A N 1
ATOM 868 C CA . ILE A 1 106 ? 15.717 6.866 -13.585 1.00 92.81 106 ILE A CA 1
ATOM 869 C C . ILE A 1 106 ? 15.801 8.029 -12.590 1.00 92.81 106 ILE A C 1
ATOM 871 O O . ILE A 1 106 ? 15.423 7.869 -11.434 1.00 92.81 106 ILE A O 1
ATOM 875 N N . GLN A 1 107 ? 16.260 9.206 -13.022 1.00 91.19 107 GLN A N 1
ATOM 876 C CA . GLN A 1 107 ? 16.287 10.404 -12.172 1.00 91.19 107 GLN A CA 1
ATOM 877 C C . GLN A 1 107 ? 14.877 10.766 -11.689 1.00 91.19 107 GLN A C 1
ATOM 879 O O . GLN A 1 107 ? 14.669 11.003 -10.503 1.00 91.19 107 GLN A O 1
ATOM 884 N N . ASN A 1 108 ? 13.889 10.721 -12.586 1.00 85.25 108 ASN A N 1
ATOM 885 C CA . ASN A 1 108 ? 12.491 10.954 -12.236 1.00 85.25 108 ASN A CA 1
ATOM 886 C C . ASN A 1 108 ? 11.979 9.932 -11.216 1.00 85.25 108 ASN A C 1
ATOM 888 O O . ASN A 1 108 ? 11.296 10.323 -10.278 1.00 85.25 108 ASN A O 1
ATOM 892 N N . PHE A 1 109 ? 12.337 8.652 -11.363 1.00 86.50 109 PHE A N 1
ATOM 893 C CA . PHE A 1 109 ? 11.989 7.610 -10.396 1.00 86.50 109 PHE A CA 1
ATOM 894 C C . PHE A 1 109 ? 12.626 7.847 -9.020 1.00 86.50 109 PHE A C 1
ATOM 896 O O . PHE A 1 109 ? 11.946 7.734 -8.006 1.00 86.50 109 PHE A O 1
ATOM 903 N N . ASN A 1 110 ? 13.902 8.236 -8.978 1.00 83.75 110 ASN A N 1
ATOM 904 C CA . ASN A 1 110 ? 14.610 8.525 -7.726 1.00 83.75 110 ASN A CA 1
ATOM 905 C C . ASN A 1 110 ? 14.026 9.729 -6.968 1.00 83.75 110 ASN A C 1
ATOM 907 O O . ASN A 1 110 ? 14.206 9.827 -5.758 1.00 83.75 110 ASN A O 1
ATOM 911 N N . ASN A 1 111 ? 13.327 10.623 -7.670 1.00 78.81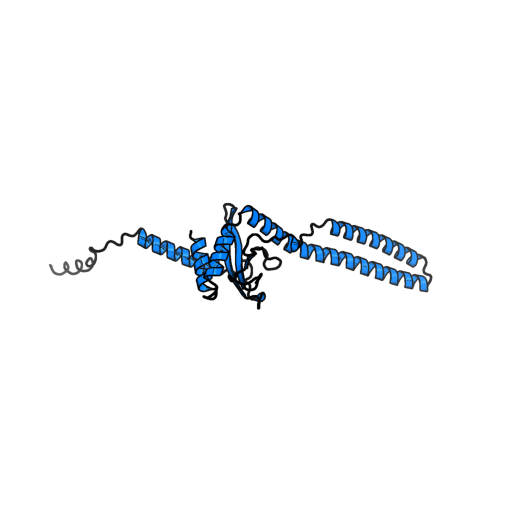 111 ASN A N 1
ATOM 912 C CA . ASN A 1 111 ? 12.641 11.777 -7.090 1.00 78.81 111 ASN A CA 1
ATOM 913 C C . ASN A 1 111 ? 11.206 11.464 -6.628 1.00 78.81 111 ASN A C 1
ATOM 915 O O . ASN A 1 111 ? 10.515 12.357 -6.140 1.00 78.81 111 ASN A O 1
ATOM 919 N N . VAL A 1 112 ? 10.723 10.229 -6.799 1.00 73.12 112 VAL A N 1
ATOM 920 C CA . VAL A 1 112 ? 9.423 9.812 -6.263 1.00 73.12 112 VAL A CA 1
ATOM 921 C C . VAL A 1 112 ? 9.568 9.542 -4.769 1.00 73.12 112 VAL A C 1
ATOM 923 O O . 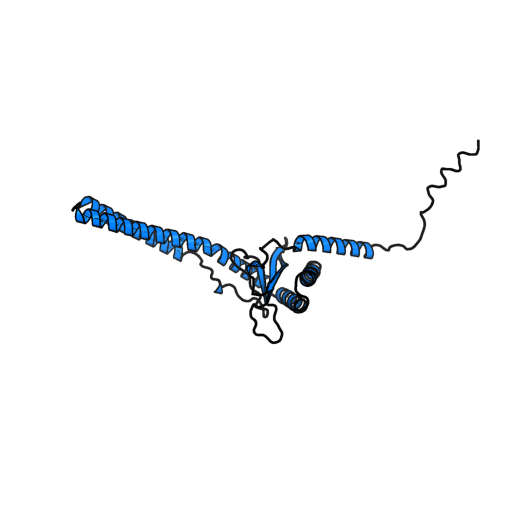VAL A 1 112 ? 10.408 8.746 -4.358 1.00 73.12 112 VAL A O 1
ATOM 926 N N . ASP A 1 113 ? 8.701 10.144 -3.955 1.00 68.00 113 ASP A N 1
ATOM 927 C CA . ASP A 1 113 ? 8.595 9.806 -2.535 1.00 68.00 113 ASP A CA 1
ATOM 928 C C . ASP A 1 113 ? 8.118 8.353 -2.369 1.00 68.00 113 ASP A C 1
ATOM 930 O O . ASP A 1 113 ? 6.938 8.023 -2.538 1.00 68.00 113 ASP A O 1
ATOM 934 N N . ILE A 1 114 ? 9.053 7.459 -2.043 1.00 72.38 114 ILE A N 1
ATOM 935 C CA . ILE A 1 114 ? 8.774 6.043 -1.800 1.00 72.38 114 ILE A CA 1
ATOM 936 C C . ILE A 1 114 ? 8.480 5.847 -0.314 1.00 72.38 114 ILE A C 1
ATOM 938 O O . ILE A 1 114 ? 9.388 5.707 0.505 1.00 72.38 114 ILE A O 1
ATOM 942 N N . TYR A 1 115 ? 7.195 5.773 0.019 1.00 72.19 115 TYR A N 1
ATOM 943 C CA . TYR A 1 115 ? 6.741 5.302 1.324 1.00 72.19 115 TYR A CA 1
ATOM 944 C C . TYR A 1 115 ? 6.738 3.774 1.357 1.00 72.19 115 TYR A C 1
ATOM 946 O O . TYR A 1 115 ? 6.165 3.123 0.479 1.00 72.19 115 TYR A O 1
ATOM 954 N N . LYS A 1 116 ? 7.369 3.195 2.378 1.00 75.88 116 LYS A N 1
ATOM 955 C CA . LYS A 1 116 ? 7.505 1.751 2.580 1.00 75.88 116 LYS A CA 1
ATOM 956 C C . LYS A 1 116 ? 6.566 1.268 3.677 1.00 75.88 116 LYS A C 1
ATOM 958 O O . LYS A 1 116 ? 6.234 1.987 4.613 1.00 75.88 116 LYS A O 1
ATOM 963 N N . LYS A 1 117 ? 6.221 -0.022 3.639 1.00 71.62 117 LYS A N 1
ATOM 964 C CA . LYS A 1 117 ? 5.440 -0.674 4.705 1.00 71.62 117 LYS A CA 1
ATOM 965 C C . LYS A 1 117 ? 6.081 -0.523 6.094 1.00 71.62 117 LYS A C 1
ATOM 967 O O . LYS A 1 117 ? 5.363 -0.442 7.082 1.00 71.62 117 LYS A O 1
ATOM 972 N N . SER A 1 118 ? 7.413 -0.462 6.170 1.00 76.69 118 SER A N 1
ATOM 973 C CA . SER A 1 118 ? 8.160 -0.230 7.416 1.00 76.69 118 SER A CA 1
ATOM 974 C C . SER A 1 118 ? 7.910 1.140 8.051 1.00 76.69 118 SER A C 1
ATOM 976 O O . SER A 1 118 ? 8.221 1.321 9.227 1.00 76.69 118 SER A O 1
ATOM 978 N N . ASP A 1 119 ? 7.371 2.096 7.293 1.00 77.75 119 ASP A N 1
ATOM 979 C CA . ASP A 1 119 ? 7.120 3.455 7.772 1.00 77.75 119 ASP A CA 1
ATOM 980 C C . ASP A 1 119 ? 5.810 3.553 8.565 1.00 77.75 119 ASP A C 1
ATOM 982 O O . ASP A 1 119 ? 5.634 4.501 9.337 1.00 77.75 119 ASP A O 1
ATOM 986 N N . ILE A 1 120 ? 4.927 2.555 8.415 1.00 79.75 120 ILE A N 1
ATOM 987 C CA . ILE A 1 120 ? 3.697 2.406 9.196 1.00 79.75 120 ILE A CA 1
ATOM 988 C C . ILE A 1 120 ? 4.046 1.731 10.516 1.00 79.75 120 ILE A C 1
ATOM 990 O O . ILE A 1 120 ? 4.510 0.587 10.558 1.00 79.75 120 ILE A O 1
ATOM 994 N N . LYS A 1 121 ? 3.824 2.450 11.612 1.00 84.12 121 LYS A N 1
ATOM 995 C CA . LYS A 1 121 ? 4.220 2.009 12.948 1.00 84.12 121 LYS A CA 1
ATOM 996 C C . LYS A 1 121 ? 3.061 1.376 13.704 1.00 84.12 121 LYS A C 1
ATOM 998 O O . LYS A 1 121 ? 1.887 1.665 13.486 1.00 84.12 121 LYS A O 1
ATOM 1003 N N . MET A 1 122 ? 3.424 0.539 14.672 1.00 86.69 122 MET A N 1
ATOM 1004 C CA . MET A 1 122 ? 2.501 0.134 15.726 1.00 86.69 122 MET A CA 1
ATOM 1005 C C . MET A 1 122 ? 2.114 1.355 16.556 1.00 86.69 122 MET A C 1
ATOM 1007 O O . MET A 1 122 ? 2.977 2.081 17.046 1.00 86.69 122 MET A O 1
ATOM 1011 N N . MET A 1 123 ? 0.817 1.539 16.756 1.00 90.00 123 MET A N 1
ATOM 1012 C CA . MET A 1 123 ? 0.261 2.684 17.468 1.00 90.00 123 MET A CA 1
ATOM 1013 C C . MET A 1 123 ? 0.031 2.415 18.957 1.00 90.00 123 MET A C 1
ATOM 1015 O O . MET A 1 123 ? -0.121 3.359 19.730 1.00 90.00 123 MET A O 1
ATOM 1019 N N . ASN A 1 124 ? -0.031 1.146 19.377 1.00 86.38 124 ASN A N 1
ATOM 1020 C CA . ASN A 1 124 ? -0.229 0.775 20.778 1.00 86.38 124 ASN A CA 1
ATOM 1021 C C . ASN A 1 124 ? 0.267 -0.647 21.106 1.00 86.38 124 ASN A C 1
ATOM 1023 O O . ASN A 1 124 ? 0.743 -1.397 20.248 1.00 86.38 124 ASN A O 1
ATOM 1027 N N . SER A 1 125 ? 0.124 -1.027 22.378 1.00 84.81 125 SER A N 1
ATOM 1028 C CA . SER A 1 125 ? 0.505 -2.339 22.905 1.00 84.81 125 SER A CA 1
ATOM 1029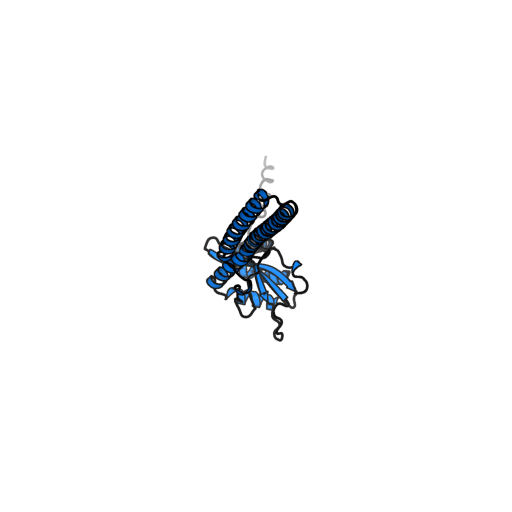 C C . SER A 1 125 ? -0.309 -3.496 22.323 1.00 84.81 125 SER A C 1
ATOM 1031 O O . SER A 1 125 ? 0.191 -4.616 22.322 1.00 84.81 125 SER A O 1
ATOM 1033 N N . ASN A 1 126 ? -1.505 -3.259 21.780 1.00 87.00 126 ASN A N 1
ATOM 1034 C CA . ASN A 1 126 ? -2.308 -4.238 21.039 1.00 87.00 126 ASN A CA 1
ATOM 1035 C C . ASN A 1 126 ? -1.900 -4.343 19.559 1.00 87.00 126 ASN A C 1
ATOM 1037 O O . ASN A 1 126 ? -2.658 -4.869 18.755 1.00 87.00 126 ASN A O 1
ATOM 1041 N N . ASN A 1 127 ? -0.707 -3.860 19.183 1.00 86.75 127 ASN A N 1
ATOM 1042 C CA . ASN A 1 127 ? -0.218 -3.908 17.801 1.00 86.75 127 ASN A CA 1
ATOM 1043 C C . ASN A 1 127 ? -1.191 -3.248 16.810 1.00 86.75 127 ASN A C 1
ATOM 1045 O O . ASN A 1 127 ? -1.280 -3.681 15.665 1.00 86.75 127 ASN A O 1
ATOM 1049 N N . ALA A 1 128 ? -1.915 -2.204 17.232 1.00 90.75 128 ALA A N 1
ATOM 1050 C CA . ALA A 1 128 ? -2.787 -1.474 16.323 1.00 90.75 128 ALA A CA 1
ATOM 1051 C C . ALA A 1 128 ? -1.969 -0.824 15.202 1.00 90.75 128 ALA A C 1
ATOM 1053 O O . ALA A 1 128 ? -1.000 -0.121 15.487 1.00 90.75 128 ALA A O 1
ATOM 1054 N N . HIS A 1 129 ? -2.343 -1.043 13.946 1.00 91.25 129 HIS A N 1
ATOM 1055 C CA . HIS A 1 129 ? -1.663 -0.464 12.787 1.00 91.25 129 HIS A CA 1
ATOM 1056 C C . HIS A 1 129 ? -2.639 -0.283 11.626 1.00 91.25 129 HIS A C 1
ATOM 1058 O O . HIS A 1 129 ? -3.618 -1.021 11.506 1.00 91.25 129 HIS A O 1
ATOM 1064 N N . PHE A 1 130 ? -2.370 0.705 10.774 1.00 91.44 130 PHE A N 1
ATOM 1065 C CA . PHE A 1 130 ? -3.139 0.881 9.549 1.00 91.44 130 PHE A CA 1
ATOM 1066 C C . PHE A 1 130 ? -2.808 -0.207 8.528 1.00 91.44 130 PHE A C 1
ATOM 1068 O O . PHE A 1 130 ? -1.658 -0.633 8.390 1.00 91.44 130 PHE A O 1
ATOM 1075 N N . LEU A 1 131 ? -3.833 -0.630 7.799 1.00 87.44 131 LEU A N 1
ATOM 1076 C CA . LEU A 1 131 ? -3.711 -1.488 6.629 1.00 87.44 131 LEU A CA 1
ATOM 1077 C C . LEU A 1 131 ? -3.341 -0.656 5.394 1.00 87.44 131 LEU A C 1
ATOM 1079 O O . LEU A 1 131 ? -3.365 0.572 5.433 1.00 87.44 131 LEU A O 1
ATOM 1083 N N . ILE A 1 132 ? -2.952 -1.320 4.311 1.00 85.19 132 ILE A N 1
ATOM 1084 C CA . ILE A 1 132 ? -2.512 -0.708 3.046 1.00 85.19 132 ILE A CA 1
ATOM 1085 C C . ILE A 1 132 ? -3.258 -1.352 1.875 1.00 85.19 132 ILE A C 1
ATOM 1087 O O . ILE A 1 132 ? -4.073 -2.249 2.090 1.00 85.19 132 ILE A O 1
ATOM 1091 N N . ASP A 1 133 ? -2.943 -0.922 0.654 1.00 83.31 133 ASP A N 1
ATOM 1092 C CA . ASP A 1 133 ? -3.518 -1.453 -0.582 1.00 83.31 133 ASP A CA 1
ATOM 1093 C C . ASP A 1 133 ? -5.057 -1.314 -0.564 1.00 83.31 133 ASP A C 1
ATOM 1095 O O . ASP A 1 133 ? -5.574 -0.253 -0.206 1.00 83.31 133 ASP A O 1
ATOM 1099 N N . GLU A 1 134 ? -5.815 -2.354 -0.921 1.00 79.44 134 GLU A N 1
ATOM 1100 C CA . GLU A 1 134 ? -7.285 -2.318 -0.974 1.00 79.44 134 GLU A CA 1
ATOM 1101 C C . GLU A 1 134 ? -7.976 -2.044 0.375 1.00 79.44 134 GLU A C 1
ATOM 1103 O O . GLU A 1 134 ? -9.173 -1.756 0.415 1.00 79.44 134 GLU A O 1
ATOM 1108 N N . LYS A 1 135 ? -7.230 -2.110 1.483 1.00 80.62 135 LYS A N 1
ATOM 1109 C CA . LYS A 1 135 ? -7.723 -1.876 2.848 1.00 80.62 135 LYS A CA 1
ATOM 1110 C C . LYS A 1 135 ? -7.198 -0.576 3.466 1.00 80.62 135 LYS A C 1
ATOM 1112 O O . LYS A 1 135 ? -7.354 -0.360 4.670 1.00 80.62 135 LYS A O 1
ATOM 1117 N N . ALA A 1 136 ? -6.544 0.288 2.685 1.00 83.81 136 ALA A N 1
ATOM 1118 C CA . ALA A 1 136 ? -6.086 1.589 3.170 1.00 83.81 136 ALA A CA 1
ATOM 1119 C C . ALA A 1 136 ? -7.247 2.385 3.796 1.00 83.81 136 ALA A C 1
ATOM 1121 O O . ALA A 1 136 ? -8.350 2.425 3.255 1.00 83.81 136 ALA A O 1
ATOM 1122 N N . GLY A 1 137 ? -7.004 3.000 4.956 1.00 83.56 137 GLY A N 1
ATOM 1123 C CA . GLY A 1 137 ? -8.058 3.631 5.763 1.00 83.56 137 GLY A CA 1
ATOM 1124 C C . GLY A 1 137 ? -8.712 2.710 6.801 1.00 83.56 137 GLY A C 1
ATOM 1125 O O . GLY A 1 137 ? -9.583 3.157 7.542 1.00 83.56 137 GLY A O 1
ATOM 1126 N N . GLN A 1 138 ? -8.279 1.454 6.925 1.00 89.19 138 GLN A N 1
ATOM 1127 C CA . GLN A 1 138 ? -8.660 0.574 8.033 1.00 89.19 138 GLN A CA 1
ATOM 1128 C C . GLN A 1 138 ? -7.514 0.388 9.027 1.00 89.19 138 GLN A C 1
ATOM 1130 O O . GLN A 1 138 ? -6.338 0.423 8.665 1.00 89.19 138 GLN A O 1
ATOM 1135 N N . ILE A 1 139 ? -7.864 0.154 10.289 1.00 92.00 139 ILE A N 1
ATOM 1136 C CA . ILE A 1 139 ? -6.941 -0.143 11.382 1.00 92.00 139 ILE A CA 1
ATOM 1137 C C . ILE A 1 139 ? -7.197 -1.570 11.838 1.00 92.00 139 ILE A C 1
ATOM 1139 O O . ILE A 1 139 ? -8.316 -1.899 12.222 1.00 92.00 139 ILE A O 1
ATOM 1143 N N . ALA A 1 140 ? -6.159 -2.396 11.847 1.00 90.69 140 ALA A N 1
ATOM 1144 C CA . ALA A 1 140 ? -6.204 -3.714 12.460 1.00 90.69 140 ALA A CA 1
ATOM 1145 C C . ALA A 1 140 ? -5.641 -3.647 13.880 1.00 90.69 140 ALA A C 1
ATOM 1147 O O . ALA A 1 140 ? -4.603 -3.021 14.106 1.00 90.69 140 ALA A O 1
ATOM 1148 N N . VAL A 1 141 ? -6.308 -4.305 14.826 1.00 91.81 141 VAL A N 1
ATOM 1149 C CA . VAL A 1 141 ? -5.893 -4.401 16.231 1.00 91.81 141 VAL A CA 1
ATOM 1150 C C . VAL A 1 141 ? -5.794 -5.872 16.609 1.00 91.81 141 VAL A C 1
ATOM 1152 O O . VAL A 1 141 ? -6.726 -6.637 16.371 1.00 91.81 141 VAL A O 1
ATOM 1155 N N . ASP A 1 142 ? -4.661 -6.280 17.185 1.00 88.81 142 ASP A N 1
ATOM 1156 C CA . ASP A 1 142 ? -4.487 -7.665 17.609 1.00 88.81 142 ASP A CA 1
ATOM 1157 C C . ASP A 1 142 ? -5.330 -7.951 18.857 1.00 88.81 142 ASP A C 1
ATOM 1159 O O . ASP A 1 142 ? -5.245 -7.257 19.882 1.00 88.81 142 ASP A O 1
ATOM 1163 N N . ILE A 1 143 ? -6.072 -9.051 18.780 1.00 87.38 143 ILE A N 1
ATOM 1164 C CA . ILE A 1 143 ? -6.762 -9.663 19.907 1.00 87.38 143 ILE A CA 1
ATOM 1165 C C . ILE A 1 143 ? -5.742 -10.565 20.594 1.00 87.38 143 ILE A C 1
ATOM 1167 O O . ILE A 1 143 ? -5.319 -11.581 20.046 1.00 87.38 143 ILE A O 1
ATOM 1171 N N . LYS A 1 144 ? -5.275 -10.130 21.766 1.00 75.50 144 LYS A N 1
ATOM 1172 C CA . LYS A 1 144 ? -4.211 -10.803 22.512 1.00 75.50 144 LYS A CA 1
ATOM 1173 C C . LYS A 1 144 ? -4.787 -11.737 23.561 1.00 75.50 144 LYS A C 1
ATOM 1175 O O . LYS A 1 144 ? -5.555 -11.293 24.415 1.00 75.50 144 LYS A O 1
ATOM 1180 N N . ASP A 1 145 ? -4.331 -12.982 23.546 1.00 69.25 145 ASP A N 1
ATOM 1181 C CA . ASP A 1 145 ? -4.473 -13.880 24.684 1.00 69.25 145 ASP A CA 1
ATOM 1182 C C . ASP A 1 145 ? -3.468 -13.521 25.779 1.00 69.25 145 ASP A C 1
ATOM 1184 O O . ASP A 1 145 ? -2.355 -13.067 25.506 1.00 69.25 145 ASP A O 1
ATOM 1188 N N . SER A 1 146 ? -3.861 -13.723 27.039 1.00 61.84 146 SER A N 1
ATOM 1189 C CA . SER A 1 146 ? -3.087 -13.336 28.229 1.00 61.84 146 SER A CA 1
ATOM 1190 C C . SER A 1 146 ? -1.680 -13.941 28.262 1.00 61.84 146 SER A C 1
ATOM 1192 O O . SER A 1 146 ? -0.781 -13.369 28.872 1.00 61.84 146 SER A O 1
ATOM 1194 N N . ASN A 1 147 ? -1.502 -15.093 27.608 1.00 58.31 147 ASN A N 1
ATOM 1195 C CA . ASN A 1 147 ? -0.327 -15.952 27.733 1.00 58.31 147 ASN A CA 1
ATOM 1196 C C . ASN A 1 147 ? 0.415 -16.183 26.407 1.00 58.31 147 ASN A C 1
ATOM 1198 O O . ASN A 1 147 ? 1.370 -16.955 26.381 1.00 58.31 147 ASN A O 1
ATOM 1202 N N . GLU A 1 148 ? 0.010 -15.540 25.309 1.00 57.47 148 GLU A N 1
ATOM 1203 C CA . GLU A 1 148 ? 0.619 -15.781 24.001 1.00 57.47 148 GLU A CA 1
ATOM 1204 C C . GLU A 1 148 ? 1.363 -14.565 23.442 1.00 57.47 148 GLU A C 1
ATOM 1206 O O . GLU A 1 148 ? 0.874 -13.434 23.427 1.00 57.47 148 GLU A O 1
ATOM 1211 N N . ILE A 1 149 ? 2.531 -14.826 22.846 1.00 57.03 149 ILE A N 1
ATOM 1212 C CA . ILE A 1 149 ? 3.190 -13.902 21.913 1.00 57.03 149 ILE A CA 1
ATOM 1213 C C . ILE A 1 149 ? 2.576 -14.121 20.519 1.00 57.03 149 ILE A C 1
ATOM 1215 O O . ILE A 1 149 ? 3.258 -14.409 19.539 1.00 57.03 149 ILE A O 1
ATOM 1219 N N . SER A 1 150 ? 1.254 -14.022 20.409 1.00 59.34 150 SER A N 1
ATOM 1220 C CA . SER A 1 150 ? 0.523 -14.305 19.176 1.00 59.34 150 SER A CA 1
ATOM 1221 C C . SER A 1 150 ? 0.291 -13.050 18.346 1.00 59.34 150 SER A C 1
ATOM 1223 O O . SER A 1 150 ? -0.841 -12.686 18.029 1.00 59.34 150 SER A O 1
ATOM 1225 N N . ARG A 1 151 ? 1.378 -12.367 17.946 1.00 65.88 151 ARG A N 1
ATOM 1226 C CA . ARG A 1 151 ? 1.274 -11.179 17.076 1.00 65.88 151 ARG A CA 1
ATOM 1227 C C . ARG A 1 151 ? 0.461 -11.518 15.841 1.00 65.88 151 ARG A C 1
ATOM 1229 O O . ARG A 1 151 ? 0.916 -12.269 14.982 1.00 65.88 151 ARG A O 1
ATOM 1236 N N . GLY A 1 152 ? -0.730 -10.947 15.763 1.00 65.88 152 GLY A N 1
ATOM 1237 C CA . GLY A 1 152 ? -1.651 -11.014 14.656 1.00 65.88 152 GLY A CA 1
ATOM 1238 C C . GLY A 1 152 ? -2.584 -12.208 14.558 1.00 65.88 152 GLY A C 1
ATOM 1239 O O . GLY A 1 152 ? -3.246 -12.211 13.539 1.00 65.88 152 GLY A O 1
ATOM 1240 N N . LEU A 1 153 ? -2.596 -13.221 15.452 1.00 76.38 153 LEU A N 1
ATOM 1241 C CA . LEU A 1 153 ? -3.354 -14.488 15.234 1.00 76.38 153 LEU A CA 1
ATOM 1242 C C . LEU A 1 153 ? -4.858 -14.267 15.033 1.00 76.38 153 LEU A C 1
ATOM 1244 O O . LEU A 1 153 ? -5.471 -14.951 14.222 1.00 76.38 153 LEU A O 1
ATOM 1248 N N . LYS A 1 154 ? -5.416 -13.296 15.746 1.00 86.00 154 LYS A N 1
ATOM 1249 C CA . LYS A 1 154 ? -6.799 -12.850 15.634 1.00 86.00 154 LYS A CA 1
ATOM 1250 C C . LYS A 1 154 ? -6.800 -11.335 15.662 1.00 86.00 154 LYS A C 1
ATOM 1252 O O . LYS A 1 154 ? -6.004 -10.733 16.394 1.00 86.00 154 LYS A O 1
ATOM 1257 N N . ARG A 1 155 ? -7.648 -10.712 14.853 1.00 87.38 155 ARG A N 1
ATOM 1258 C CA . ARG A 1 155 ? -7.723 -9.257 14.769 1.00 87.38 155 ARG A CA 1
ATOM 1259 C C . ARG A 1 155 ? -9.150 -8.787 14.640 1.00 87.38 155 ARG A C 1
ATOM 1261 O O . ARG A 1 155 ? -9.953 -9.381 13.935 1.00 87.38 155 ARG A O 1
ATOM 1268 N N . GLU A 1 156 ? -9.408 -7.659 15.265 1.00 89.19 156 GLU A N 1
ATOM 1269 C CA . GLU A 1 156 ? -10.543 -6.812 14.936 1.00 89.19 156 GLU A CA 1
ATOM 1270 C C . GLU A 1 156 ? -10.074 -5.695 14.003 1.00 89.19 156 GLU A C 1
ATOM 1272 O O . GLU A 1 156 ? -8.909 -5.275 14.026 1.00 89.19 156 GLU A O 1
ATOM 1277 N N . THR A 1 157 ? -10.984 -5.222 13.163 1.00 89.56 157 THR A N 1
ATOM 1278 C CA . THR A 1 157 ? -10.731 -4.135 12.227 1.00 89.56 157 THR A CA 1
ATOM 1279 C C . THR A 1 157 ? -11.686 -2.988 12.466 1.00 89.56 157 THR A C 1
ATOM 1281 O O . THR A 1 157 ? -12.865 -3.178 12.774 1.00 89.56 157 THR A O 1
ATOM 1284 N N . PHE A 1 158 ? -11.167 -1.780 12.281 1.00 89.88 158 PHE A N 1
ATOM 1285 C CA . PHE A 1 158 ? -11.933 -0.553 12.378 1.00 89.88 158 PHE A CA 1
ATOM 1286 C C . PHE A 1 158 ? -11.726 0.294 11.134 1.00 89.88 158 PHE A C 1
ATOM 1288 O O . PHE A 1 158 ? -10.588 0.557 10.749 1.00 89.88 158 PHE A O 1
ATOM 1295 N N . ASP A 1 159 ? -12.811 0.776 10.544 1.00 88.62 159 ASP A N 1
ATOM 1296 C CA . ASP A 1 159 ? -12.744 1.828 9.541 1.00 88.62 159 ASP A CA 1
ATOM 1297 C C . ASP A 1 159 ? -12.377 3.145 10.238 1.00 88.62 159 ASP A C 1
ATOM 1299 O O . ASP A 1 159 ? -12.988 3.535 11.245 1.00 88.62 159 ASP A O 1
ATOM 1303 N N . PHE A 1 160 ? -11.355 3.816 9.707 1.00 89.38 160 PHE A N 1
ATOM 1304 C CA . PHE A 1 160 ? -10.936 5.143 10.130 1.00 89.38 160 PHE A CA 1
ATOM 1305 C C . PHE A 1 160 ? -11.662 6.206 9.305 1.00 89.38 160 PHE A C 1
ATOM 1307 O O . PHE A 1 160 ? -11.682 6.171 8.072 1.00 89.38 160 PHE A O 1
ATOM 1314 N N . ASP A 1 161 ? -12.242 7.171 10.009 1.00 86.94 161 ASP A N 1
ATOM 1315 C CA . ASP A 1 161 ? -12.982 8.281 9.426 1.00 86.94 161 ASP A CA 1
ATOM 1316 C C . ASP A 1 161 ? -12.805 9.534 10.301 1.00 86.94 161 ASP A C 1
ATOM 1318 O O . ASP A 1 161 ? -12.392 9.465 11.465 1.00 86.94 161 ASP A O 1
ATOM 1322 N N . THR A 1 162 ? -13.122 10.703 9.759 1.00 83.81 162 THR A N 1
ATOM 1323 C CA . THR A 1 162 ? -13.146 11.962 10.505 1.00 83.81 162 THR A CA 1
ATOM 1324 C C . THR A 1 162 ? -14.474 12.657 10.293 1.00 83.81 162 THR A C 1
ATOM 1326 O O . THR A 1 162 ? -14.911 12.852 9.163 1.00 83.81 162 THR A O 1
ATOM 1329 N N . ASP A 1 163 ? -15.116 13.078 11.382 1.00 82.81 163 ASP A N 1
ATOM 1330 C CA . ASP A 1 163 ? -16.367 13.818 11.264 1.00 82.81 163 ASP A CA 1
ATOM 1331 C C . ASP A 1 163 ? -16.159 15.228 10.680 1.00 82.81 163 ASP A C 1
ATOM 1333 O O . ASP A 1 163 ? -15.039 15.715 10.524 1.00 82.81 163 ASP A O 1
ATOM 1337 N N . LYS A 1 164 ? -17.262 15.941 10.422 1.00 82.19 164 LYS A N 1
ATOM 1338 C CA . LYS A 1 164 ? -17.245 17.325 9.905 1.00 82.19 164 LYS A CA 1
ATOM 1339 C C . LYS A 1 164 ? -16.476 18.322 10.788 1.00 82.19 164 LYS A C 1
ATOM 1341 O O . LYS A 1 164 ? -16.204 19.432 10.349 1.00 82.19 164 LYS A O 1
ATOM 1346 N N . LYS A 1 165 ? -16.169 17.963 12.039 1.00 86.25 165 LYS A N 1
ATOM 1347 C CA . LYS A 1 165 ? -15.388 18.766 12.992 1.00 86.25 165 LYS A CA 1
ATOM 1348 C C . LYS A 1 165 ? -13.937 18.273 13.101 1.00 86.25 165 LYS A C 1
ATOM 1350 O O . LYS A 1 165 ? -13.217 18.704 13.997 1.00 86.25 165 LYS A O 1
ATOM 1355 N N . GLY A 1 166 ? -13.514 17.355 12.231 1.00 83.00 166 GLY A N 1
ATOM 1356 C CA . GLY A 1 166 ? -12.174 16.779 12.203 1.00 83.00 166 GLY A CA 1
ATOM 1357 C C . GLY A 1 166 ? -11.876 15.822 13.358 1.00 83.00 166 GLY A C 1
ATOM 1358 O O . GLY A 1 166 ? -10.701 15.530 13.605 1.00 83.00 166 GLY A O 1
ATOM 1359 N N . ARG A 1 167 ? -12.897 15.351 14.087 1.00 86.12 167 ARG A N 1
ATOM 1360 C CA . ARG A 1 167 ? -12.729 14.389 15.184 1.00 86.12 167 ARG A CA 1
ATOM 1361 C C . ARG A 1 167 ? -12.683 12.981 14.616 1.00 86.12 167 ARG A C 1
ATOM 1363 O O . ARG A 1 167 ? -13.549 12.611 13.823 1.00 86.12 167 ARG A O 1
ATOM 1370 N N . VAL A 1 168 ? -11.703 12.202 15.063 1.00 89.31 168 VAL A N 1
ATOM 1371 C CA . VAL A 1 168 ? -11.545 10.806 14.640 1.00 89.31 168 VAL A CA 1
ATOM 1372 C C . VAL A 1 168 ? -12.766 9.978 15.047 1.00 89.31 168 VAL A C 1
ATOM 1374 O O . VAL A 1 168 ? -13.213 10.026 16.195 1.00 89.31 168 VAL A O 1
ATOM 1377 N N . GLN A 1 169 ? -13.278 9.208 14.094 1.00 86.88 169 GLN A N 1
ATOM 1378 C CA . GLN A 1 169 ? -14.293 8.182 14.269 1.00 86.88 169 GLN A CA 1
ATOM 1379 C C . GLN A 1 169 ? -13.662 6.829 13.942 1.00 86.88 169 GLN A C 1
ATOM 1381 O O . GLN A 1 169 ? -12.988 6.671 12.928 1.00 86.88 169 GLN A O 1
ATOM 1386 N N . LEU A 1 170 ? -13.881 5.863 14.828 1.00 88.69 170 LEU A N 1
ATOM 1387 C CA . LEU A 1 170 ? -13.425 4.487 14.672 1.00 88.69 170 LEU A CA 1
ATOM 1388 C C . LEU A 1 170 ? -14.665 3.608 14.647 1.00 88.69 170 LEU A C 1
ATOM 1390 O O . LEU A 1 170 ? -15.404 3.574 15.637 1.00 88.69 170 LEU A O 1
ATOM 1394 N N . LYS A 1 171 ? -14.914 2.947 13.523 1.00 86.31 171 LYS A N 1
ATOM 1395 C CA . LYS A 1 171 ? -16.131 2.167 13.281 1.00 86.31 171 LYS A CA 1
ATOM 1396 C C . LYS A 1 171 ? -15.746 0.704 13.139 1.00 86.31 171 LYS A C 1
ATOM 1398 O O . LYS A 1 171 ? -14.958 0.389 12.261 1.00 86.31 171 LYS A O 1
ATOM 1403 N N . PHE A 1 172 ? -16.251 -0.174 14.000 1.00 87.44 172 PHE A N 1
ATOM 1404 C CA . PHE A 1 172 ? -15.976 -1.605 13.896 1.00 87.44 172 PHE A CA 1
ATOM 1405 C C . PHE A 1 172 ? -16.426 -2.097 12.522 1.00 87.44 172 PHE A C 1
ATOM 1407 O O . PHE A 1 172 ? -17.588 -1.916 12.149 1.00 87.44 172 PHE A O 1
ATOM 1414 N N . SER A 1 173 ? -15.491 -2.667 11.769 1.00 83.81 173 SER A N 1
ATOM 1415 C CA . SER A 1 173 ? -15.741 -3.164 10.422 1.00 83.81 173 SER A CA 1
ATOM 1416 C C . SER A 1 173 ? -15.781 -4.682 10.389 1.00 83.81 173 SER A C 1
ATOM 1418 O O . SER A 1 173 ? -16.595 -5.224 9.647 1.00 83.81 173 SER A O 1
ATOM 1420 N N . GLY A 1 174 ? -15.006 -5.369 11.235 1.00 84.00 174 GLY A N 1
ATOM 1421 C CA . GLY A 1 174 ? -15.056 -6.823 11.319 1.00 84.00 174 GLY A CA 1
ATOM 1422 C C . GLY A 1 174 ? -14.041 -7.463 12.255 1.00 84.00 174 GLY A C 1
ATOM 1423 O O . GLY A 1 174 ? -13.342 -6.807 13.025 1.00 84.00 174 GLY A O 1
ATOM 1424 N N . TYR A 1 175 ? -13.991 -8.786 12.161 1.00 86.81 175 TYR A N 1
ATOM 1425 C CA . TYR A 1 175 ? -13.092 -9.672 12.885 1.00 86.81 175 TYR A CA 1
ATOM 1426 C C . TYR A 1 175 ? -12.542 -10.708 11.914 1.00 86.81 175 TYR A C 1
ATOM 1428 O O . TYR A 1 175 ? -13.238 -11.130 10.993 1.00 86.81 175 TYR A O 1
ATOM 1436 N N . THR A 1 176 ? -11.298 -11.110 12.126 1.00 79.50 176 THR A N 1
ATOM 1437 C CA . THR A 1 176 ? -10.635 -12.143 11.340 1.00 79.50 176 THR A CA 1
ATOM 1438 C C . THR A 1 176 ? -9.757 -12.992 12.252 1.00 79.50 176 THR A C 1
ATOM 1440 O O . THR A 1 176 ? -8.995 -12.465 13.073 1.00 79.50 176 THR A O 1
ATOM 1443 N N . ASP A 1 177 ? -9.844 -14.310 12.103 1.00 76.38 177 ASP A N 1
ATOM 1444 C CA . ASP A 1 177 ? -8.769 -15.205 12.506 1.00 76.38 177 ASP A CA 1
ATOM 1445 C C . ASP A 1 177 ? -7.773 -15.328 11.337 1.00 76.38 177 ASP A C 1
ATOM 1447 O O . ASP A 1 177 ? -8.123 -15.199 10.163 1.00 76.38 177 ASP A O 1
ATOM 1451 N N . LYS A 1 178 ? -6.482 -15.490 11.631 1.00 64.94 178 LYS A N 1
ATOM 1452 C CA . LYS A 1 178 ? -5.401 -15.426 10.630 1.00 64.94 178 LYS A CA 1
ATOM 1453 C C . LYS A 1 178 ? -5.501 -16.392 9.459 1.00 64.94 178 LYS A C 1
ATOM 1455 O O . LYS A 1 178 ? -4.665 -16.280 8.557 1.00 64.94 178 LYS A O 1
ATOM 1460 N N . HIS A 1 179 ? -6.408 -17.360 9.486 1.00 54.19 179 HIS A N 1
ATOM 1461 C CA . HIS A 1 179 ? -6.495 -18.324 8.406 1.00 54.19 179 HIS A CA 1
ATOM 1462 C C . HIS A 1 179 ? -7.145 -17.745 7.151 1.00 54.19 179 HIS A C 1
ATOM 1464 O O . HIS A 1 179 ? -6.968 -18.328 6.083 1.00 54.19 179 HIS A O 1
ATOM 1470 N N . ASP A 1 180 ? -7.774 -16.567 7.230 1.00 54.84 180 ASP A N 1
ATOM 1471 C CA . ASP A 1 180 ? -8.418 -15.971 6.068 1.00 54.84 180 ASP A CA 1
ATOM 1472 C C . ASP A 1 180 ? -8.340 -14.432 6.033 1.00 54.84 180 ASP A C 1
ATOM 1474 O O . ASP A 1 180 ? -9.260 -13.737 6.451 1.00 54.84 180 ASP A O 1
ATOM 1478 N N . TYR A 1 181 ? -7.282 -13.853 5.451 1.00 53.62 181 TYR A N 1
ATOM 1479 C CA . TYR A 1 181 ? -7.258 -12.402 5.178 1.00 53.62 181 TYR A CA 1
ATOM 1480 C C . TYR A 1 181 ? -8.324 -11.964 4.157 1.00 53.62 181 TYR A C 1
ATOM 1482 O O . TYR A 1 181 ? -8.660 -10.781 4.118 1.00 53.62 181 TYR A O 1
ATOM 1490 N N . SER A 1 182 ? -8.879 -12.884 3.356 1.00 57.97 182 SER A N 1
ATOM 1491 C CA . SER A 1 182 ? -9.992 -12.572 2.451 1.00 57.97 182 SER A CA 1
ATOM 1492 C C . SER A 1 182 ? -11.320 -12.389 3.196 1.00 57.97 182 SER A C 1
ATOM 1494 O O . SER A 1 182 ? -12.223 -11.737 2.674 1.00 57.97 182 SER A O 1
ATOM 1496 N N . SER A 1 183 ? -11.397 -12.838 4.456 1.00 61.12 183 SER A N 1
ATOM 1497 C CA . SER A 1 183 ? -12.514 -12.547 5.364 1.00 61.12 183 SER A CA 1
ATOM 1498 C C . SER A 1 183 ? -12.509 -11.114 5.910 1.00 61.12 183 SER A C 1
ATOM 1500 O O . SER A 1 183 ? -13.528 -10.663 6.439 1.00 61.12 183 SER A O 1
ATOM 1502 N N . MET A 1 184 ? -11.400 -10.364 5.778 1.00 69.62 184 MET A N 1
ATOM 1503 C CA . MET A 1 184 ? -11.367 -8.971 6.227 1.00 69.62 184 MET A CA 1
ATOM 1504 C C . MET A 1 184 ? -12.316 -8.124 5.365 1.00 69.62 184 MET A C 1
ATOM 1506 O O . MET A 1 184 ? -12.195 -8.123 4.136 1.00 69.62 184 MET A O 1
ATOM 1510 N N . PRO A 1 185 ? -13.224 -7.348 5.974 1.00 67.31 185 PRO A N 1
ATOM 1511 C CA . PRO A 1 185 ? -14.167 -6.519 5.234 1.00 67.31 185 PRO A CA 1
ATOM 1512 C C . PRO A 1 185 ? -13.441 -5.411 4.469 1.00 67.31 185 PRO A C 1
ATOM 1514 O O . PRO A 1 185 ? -12.415 -4.903 4.915 1.00 67.31 185 PRO A O 1
ATOM 1517 N N . ASP A 1 186 ? -13.924 -5.051 3.278 1.00 68.75 186 ASP A N 1
ATOM 1518 C CA . ASP A 1 186 ? -13.384 -3.898 2.539 1.00 68.75 186 ASP A CA 1
ATOM 1519 C C . ASP A 1 186 ? -13.681 -2.590 3.276 1.00 68.75 186 ASP A C 1
ATOM 1521 O O . ASP A 1 186 ? -14.693 -2.473 3.975 1.00 68.75 186 ASP A O 1
ATOM 1525 N N . TYR A 1 187 ? -12.817 -1.592 3.080 1.00 62.12 187 TYR A N 1
ATOM 1526 C CA . TYR A 1 187 ? -13.051 -0.245 3.588 1.00 62.12 187 TYR A CA 1
ATOM 1527 C C . TYR A 1 187 ? -14.407 0.288 3.104 1.00 62.12 187 TYR A C 1
ATOM 1529 O O . TYR A 1 187 ? -14.734 0.208 1.918 1.00 62.12 187 TYR A O 1
ATOM 1537 N N . GLY A 1 188 ? -15.214 0.817 4.026 1.00 56.88 188 GLY A N 1
ATOM 1538 C CA . GLY A 1 188 ? -16.515 1.407 3.703 1.00 56.88 188 GLY A CA 1
ATOM 1539 C C . GLY A 1 188 ? -17.647 0.400 3.464 1.00 56.88 188 GLY A C 1
ATOM 1540 O O . GLY A 1 188 ? -18.761 0.817 3.154 1.00 56.88 188 GLY A O 1
ATOM 1541 N N . LYS A 1 189 ? -17.412 -0.910 3.639 1.00 60.59 189 LYS A N 1
ATOM 1542 C CA . LYS A 1 189 ? -18.479 -1.932 3.641 1.00 60.59 189 LYS A CA 1
ATOM 1543 C C . LYS A 1 189 ? -19.078 -2.204 5.026 1.00 60.59 189 LYS A C 1
ATOM 1545 O O . LYS A 1 189 ? -19.902 -3.107 5.150 1.00 60.59 189 LYS A O 1
ATOM 1550 N N . GLY A 1 190 ? -18.684 -1.465 6.064 1.00 55.59 190 GLY A N 1
ATOM 1551 C CA . GLY A 1 190 ? -19.127 -1.730 7.430 1.00 55.59 190 GLY A CA 1
ATOM 1552 C C . GLY A 1 190 ? -20.655 -1.777 7.579 1.00 55.59 190 GLY A C 1
ATOM 1553 O O . GLY A 1 190 ? -21.359 -0.825 7.245 1.00 55.59 190 GLY A O 1
ATOM 1554 N N . ASP A 1 191 ? -21.159 -2.832 8.231 1.00 53.69 191 ASP A N 1
ATOM 1555 C CA . ASP A 1 191 ? -22.520 -2.921 8.807 1.00 53.69 191 ASP A CA 1
ATOM 1556 C C . ASP A 1 191 ? -22.813 -1.794 9.828 1.00 53.69 191 ASP A C 1
ATOM 1558 O O . ASP A 1 191 ? -23.919 -1.682 10.375 1.00 53.69 191 ASP A O 1
ATOM 1562 N N . TYR A 1 192 ? -21.807 -0.953 10.085 1.00 56.59 192 TYR A N 1
ATOM 1563 C CA . TYR A 1 192 ? -21.817 0.179 10.982 1.00 56.59 192 TYR A CA 1
ATOM 1564 C C . TYR A 1 192 ? -22.967 1.138 10.709 1.00 56.59 192 TYR A C 1
ATOM 1566 O O . TYR A 1 192 ? -23.705 1.420 11.639 1.00 56.59 192 TYR A O 1
ATOM 1574 N N . ASP A 1 193 ? -23.191 1.598 9.476 1.00 55.81 193 ASP A N 1
ATOM 1575 C CA . ASP A 1 193 ? -24.220 2.618 9.216 1.00 55.81 193 ASP A CA 1
ATOM 1576 C C . ASP A 1 193 ? -25.643 2.072 9.432 1.00 55.81 193 ASP A C 1
ATOM 1578 O O . ASP A 1 193 ? -26.499 2.745 10.012 1.00 55.81 193 ASP A O 1
ATOM 1582 N N . LYS A 1 194 ? -25.885 0.805 9.069 1.00 57.47 194 LYS A N 1
ATOM 1583 C CA . LYS A 1 194 ? -27.162 0.115 9.331 1.00 57.47 194 LYS A CA 1
ATOM 1584 C C . LYS A 1 194 ? -27.395 -0.087 10.831 1.00 57.47 194 LYS A C 1
ATOM 1586 O O . LYS A 1 194 ? -28.496 0.144 11.335 1.00 57.47 194 LYS A O 1
ATOM 1591 N N . THR A 1 195 ? -26.358 -0.494 11.560 1.00 52.78 195 THR A N 1
ATOM 1592 C CA . THR A 1 195 ? -26.436 -0.758 13.006 1.00 52.78 195 THR A CA 1
ATOM 1593 C C . THR A 1 195 ? -26.435 0.531 13.825 1.00 52.78 195 THR A C 1
ATOM 1595 O O . THR A 1 195 ? -27.093 0.602 14.862 1.00 52.78 195 THR A O 1
ATOM 1598 N N . HIS A 1 196 ? -25.772 1.578 13.337 1.00 59.12 196 HIS A N 1
ATOM 1599 C CA . HIS A 1 196 ? -25.806 2.926 13.885 1.00 59.12 196 HIS A CA 1
ATOM 1600 C C . HIS A 1 196 ? -27.210 3.495 13.783 1.00 59.12 196 HIS A C 1
ATOM 1602 O O . HIS A 1 196 ? -27.748 3.907 14.804 1.00 59.12 196 HIS A O 1
ATOM 1608 N N . LEU A 1 197 ? -27.849 3.406 12.612 1.00 57.00 197 LEU A N 1
ATOM 1609 C CA . LEU A 1 197 ? -29.241 3.817 12.441 1.00 57.00 197 LEU A CA 1
ATOM 1610 C C . LEU A 1 197 ? -30.174 3.036 13.379 1.00 57.00 197 LEU A C 1
ATOM 1612 O O . LEU A 1 197 ? -30.997 3.637 14.069 1.00 57.00 197 LEU A O 1
ATOM 1616 N N . LYS A 1 198 ? -30.015 1.709 13.489 1.00 56.62 198 LYS A N 1
ATOM 1617 C CA . LYS A 1 198 ? -30.788 0.878 14.432 1.00 56.62 198 LYS A CA 1
ATOM 1618 C C . LYS A 1 198 ? -30.586 1.329 15.885 1.00 56.62 198 LYS A C 1
ATOM 1620 O O . LYS A 1 198 ? -31.562 1.490 16.610 1.00 56.62 198 LYS A O 1
ATOM 1625 N N . CYS A 1 199 ? -29.347 1.571 16.308 1.00 55.16 199 CYS A N 1
ATOM 1626 C CA . CYS A 1 199 ? -29.023 2.024 17.661 1.00 55.16 199 CYS A CA 1
ATOM 1627 C C . CYS A 1 199 ? -29.463 3.467 17.940 1.00 55.16 199 CYS A C 1
ATOM 1629 O O . CYS A 1 199 ? -29.927 3.739 19.040 1.00 55.16 199 CYS A O 1
ATOM 1631 N N . GLU A 1 200 ? -29.371 4.383 16.975 1.00 57.88 200 GLU A N 1
ATOM 1632 C CA . GLU A 1 200 ? -29.939 5.733 17.073 1.00 57.88 200 GLU A CA 1
ATOM 1633 C C . GLU A 1 200 ? -31.448 5.678 17.243 1.00 57.88 200 GLU A C 1
ATOM 1635 O O . GLU A 1 200 ? -31.986 6.358 18.112 1.00 57.88 200 GLU A O 1
ATOM 1640 N N . THR A 1 201 ? -32.113 4.815 16.475 1.00 58.19 201 THR A N 1
ATOM 1641 C CA . THR A 1 201 ? -33.559 4.600 16.575 1.00 58.19 201 THR A CA 1
ATOM 1642 C C . THR A 1 201 ? -33.929 4.019 17.943 1.00 58.19 201 THR A C 1
ATOM 1644 O O . THR A 1 201 ? -34.870 4.494 18.572 1.00 58.19 201 THR A O 1
ATOM 1647 N N . MET A 1 202 ? -33.162 3.046 18.452 1.00 57.62 202 MET A N 1
ATOM 1648 C CA . MET A 1 202 ? -33.351 2.485 19.796 1.00 57.62 202 MET A CA 1
ATOM 1649 C C . MET A 1 202 ? -33.109 3.529 20.895 1.00 57.62 202 MET A C 1
ATOM 1651 O O . MET A 1 202 ? -33.956 3.678 21.764 1.00 57.62 202 MET A O 1
ATOM 1655 N N . LEU A 1 203 ? -32.035 4.326 20.828 1.00 54.22 203 LEU A N 1
ATOM 1656 C CA . LEU A 1 203 ? -31.788 5.394 21.806 1.0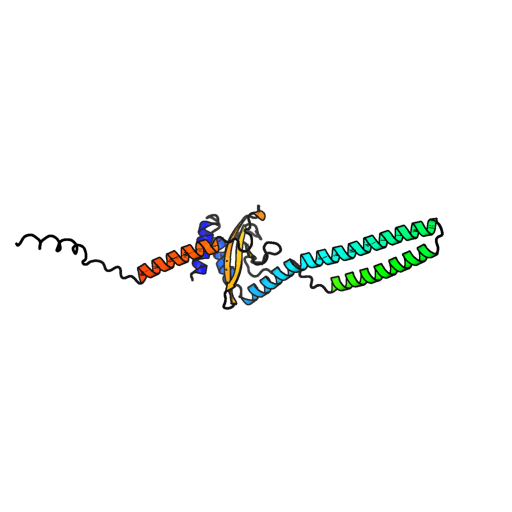0 54.22 203 LEU A CA 1
ATOM 1657 C C . LEU A 1 203 ? -32.806 6.537 21.715 1.00 54.22 203 LEU A C 1
ATOM 1659 O O . LEU A 1 203 ? -33.142 7.121 22.739 1.00 54.22 203 LEU A O 1
ATOM 1663 N N . HIS A 1 204 ? -33.297 6.883 20.522 1.00 51.06 204 HIS A N 1
ATOM 1664 C CA . HIS A 1 204 ? -34.395 7.842 20.367 1.00 51.06 204 HIS A CA 1
ATOM 1665 C C . HIS A 1 204 ? -35.700 7.303 20.956 1.00 51.06 204 HIS A C 1
ATOM 1667 O O . HIS A 1 204 ? -36.462 8.074 21.538 1.00 51.06 204 HIS A O 1
ATOM 1673 N N . ASN A 1 205 ? -35.946 5.996 20.854 1.00 49.25 205 ASN A N 1
ATOM 1674 C CA . ASN A 1 205 ? -37.087 5.354 21.497 1.00 49.25 205 ASN A CA 1
ATOM 1675 C C . ASN A 1 205 ? -36.919 5.307 23.024 1.00 49.25 205 ASN A C 1
ATOM 1677 O O . ASN A 1 205 ? -37.845 5.694 23.729 1.00 49.25 205 ASN A O 1
ATOM 1681 N N . ASP A 1 206 ? -35.735 4.976 23.542 1.00 46.94 206 ASP A N 1
ATOM 1682 C CA . ASP A 1 206 ? -35.448 4.992 24.984 1.00 46.94 206 ASP A CA 1
ATOM 1683 C C . ASP A 1 206 ? -35.526 6.414 25.573 1.00 46.94 206 ASP A C 1
ATOM 1685 O O . ASP A 1 206 ? -36.033 6.608 26.675 1.00 46.94 206 ASP A O 1
ATOM 1689 N N . LEU A 1 207 ? -35.104 7.442 24.825 1.00 34.97 207 LEU A N 1
ATOM 1690 C CA . LEU A 1 207 ? -35.259 8.851 25.214 1.00 34.97 207 LEU A CA 1
ATOM 1691 C C . LEU A 1 207 ? -36.718 9.323 25.160 1.00 34.97 207 LEU A C 1
ATOM 1693 O O . LEU A 1 207 ? -37.106 10.158 25.973 1.00 34.97 207 LEU A O 1
ATOM 1697 N N . LYS A 1 208 ? -37.546 8.793 24.249 1.00 40.56 208 LYS A N 1
ATOM 1698 C CA . LYS A 1 208 ? -39.000 9.034 24.259 1.00 40.56 208 LYS A CA 1
ATOM 1699 C C . LYS A 1 208 ? -39.686 8.359 25.446 1.00 40.56 208 LYS A C 1
ATOM 1701 O O . LYS A 1 208 ? -40.637 8.926 25.968 1.00 40.56 208 LYS A O 1
ATOM 1706 N N . VAL A 1 209 ? -39.196 7.204 25.894 1.00 42.19 209 VAL A N 1
ATOM 1707 C CA . VAL A 1 209 ? -39.682 6.525 27.109 1.00 42.19 209 VAL A CA 1
ATOM 1708 C C . VAL A 1 209 ? -39.186 7.229 28.382 1.00 42.19 209 VAL A C 1
ATOM 1710 O O . VAL A 1 209 ? -39.903 7.258 29.370 1.00 42.19 209 VAL A O 1
ATOM 1713 N N . ALA A 1 210 ? -38.008 7.863 28.360 1.00 35.38 210 ALA A N 1
ATOM 1714 C CA . ALA A 1 210 ? -37.473 8.616 29.501 1.00 35.38 210 ALA A CA 1
ATOM 1715 C C . ALA A 1 210 ? -38.022 10.056 29.625 1.00 35.38 210 ALA A C 1
ATOM 1717 O O . ALA A 1 210 ? -38.219 10.534 30.738 1.00 35.38 210 ALA A O 1
ATOM 1718 N N . ASN A 1 211 ? -38.296 10.746 28.507 1.00 35.34 211 ASN A N 1
ATOM 1719 C CA . ASN A 1 211 ? -38.972 12.059 28.494 1.00 35.34 211 ASN A CA 1
ATOM 1720 C C . ASN A 1 211 ? -40.502 11.940 28.487 1.00 35.34 211 ASN A C 1
ATOM 1722 O O . ASN A 1 211 ? -41.210 12.911 28.748 1.00 35.34 211 ASN A O 1
ATOM 1726 N N . GLY A 1 212 ? -41.016 10.754 28.176 1.00 36.06 212 GLY A N 1
ATOM 1727 C CA . GLY A 1 212 ? -42.396 10.387 28.391 1.00 36.06 212 GLY A CA 1
ATOM 1728 C C . GLY A 1 212 ? -42.538 9.854 29.802 1.00 36.06 212 GLY A C 1
ATOM 1729 O O . GLY A 1 212 ? -42.441 8.653 30.026 1.00 36.06 212 GLY A O 1
ATOM 1730 N N . GLN A 1 213 ? -42.883 10.740 30.737 1.00 41.81 213 GLN A N 1
ATOM 1731 C CA . GLN A 1 213 ? -43.911 10.378 31.704 1.00 41.81 213 GLN A CA 1
ATOM 1732 C C . GLN A 1 213 ? -45.046 9.707 30.918 1.00 41.81 213 GLN A C 1
ATOM 1734 O O . GLN A 1 213 ? -45.905 10.375 30.343 1.00 41.81 213 GLN A O 1
ATOM 1739 N N . VAL A 1 214 ? -45.031 8.378 30.835 1.00 37.62 214 VAL A N 1
ATOM 1740 C CA . VAL A 1 214 ? -46.233 7.631 30.512 1.00 37.62 214 VAL A CA 1
ATOM 1741 C C . VAL A 1 214 ? -47.065 7.772 31.771 1.00 37.62 214 VAL A C 1
ATOM 1743 O O . VAL A 1 214 ? -46.905 7.024 32.733 1.00 37.62 214 VAL A O 1
ATOM 1746 N N . ASN A 1 215 ? -47.873 8.832 31.784 1.00 31.42 215 ASN A N 1
ATOM 1747 C CA . ASN A 1 215 ? -48.982 8.986 32.700 1.00 31.42 215 ASN A CA 1
ATOM 1748 C C . ASN A 1 215 ? -49.758 7.671 32.684 1.00 31.42 215 ASN A C 1
ATOM 1750 O O . ASN A 1 215 ? -50.481 7.363 31.735 1.00 31.42 215 ASN A O 1
ATOM 1754 N N . ASN A 1 216 ? -49.599 6.899 33.753 1.00 35.62 216 ASN A N 1
ATOM 1755 C CA . ASN A 1 216 ? -50.640 5.991 34.171 1.00 35.62 216 ASN A CA 1
ATOM 1756 C C . ASN A 1 216 ? -51.907 6.826 34.392 1.00 35.62 216 ASN A C 1
ATOM 1758 O O . ASN A 1 216 ? -51.879 7.808 35.126 1.00 35.62 216 ASN A O 1
ATOM 1762 N N . LEU A 1 217 ? -53.003 6.364 33.788 1.00 39.19 217 LEU A N 1
ATOM 1763 C CA . LEU A 1 217 ? -54.386 6.625 34.193 1.00 39.19 217 LEU A CA 1
ATOM 1764 C C . LEU A 1 217 ? -54.856 8.087 34.095 1.00 39.19 217 LEU A C 1
ATOM 1766 O O . LEU A 1 217 ? -54.691 8.873 35.018 1.00 39.19 217 LEU A O 1
ATOM 1770 N N . THR A 1 218 ? -55.597 8.416 33.033 1.00 37.81 218 THR A N 1
ATOM 1771 C CA . THR A 1 218 ? -57.047 8.711 33.119 1.00 37.81 218 THR A CA 1
ATOM 1772 C C . THR A 1 218 ? -57.607 9.200 31.778 1.00 37.81 218 THR A C 1
ATOM 1774 O O . THR A 1 218 ? -57.111 10.145 31.182 1.00 37.81 218 THR A O 1
ATOM 1777 N N . GLY A 1 219 ? -58.696 8.557 31.344 1.00 36.44 219 GLY A N 1
ATOM 1778 C CA . GLY A 1 219 ? -59.768 9.186 30.567 1.00 36.44 219 GLY A CA 1
ATOM 1779 C C . GLY A 1 219 ? -59.503 9.502 29.097 1.00 36.44 219 GLY A C 1
ATOM 1780 O O . GLY A 1 219 ? -59.157 10.627 28.772 1.00 36.44 219 GLY A O 1
ATOM 1781 N N . GLN A 1 220 ? -59.817 8.551 28.209 1.00 34.09 220 GLN A N 1
ATOM 1782 C CA . GLN A 1 220 ? -60.657 8.791 27.018 1.00 34.09 220 GLN A CA 1
ATOM 1783 C C . GLN A 1 220 ? -60.961 7.469 26.284 1.00 34.09 220 GLN A C 1
ATOM 1785 O O . GLN A 1 220 ? -60.653 7.265 25.115 1.00 34.09 220 GLN A O 1
ATOM 1790 N N . GLN A 1 221 ? -61.629 6.553 26.985 1.00 38.41 221 GLN A N 1
ATOM 1791 C CA . GLN A 1 221 ? -62.695 5.775 26.353 1.00 38.41 221 GLN A CA 1
ATOM 1792 C C . GLN A 1 221 ? -64.012 6.495 26.668 1.00 38.41 221 GLN A C 1
ATOM 1794 O O . GLN A 1 221 ? -64.179 7.007 27.772 1.00 38.41 221 GLN A O 1
ATOM 1799 N N . SER A 1 222 ? -64.927 6.519 25.697 1.00 38.62 222 SER A N 1
ATOM 1800 C CA . SER A 1 222 ? -66.247 7.184 25.684 1.00 38.62 222 SER A CA 1
ATOM 1801 C C . SER A 1 222 ? -66.302 8.662 25.250 1.00 38.62 222 SER A C 1
ATOM 1803 O O . SER A 1 222 ? -66.777 9.541 25.953 1.00 38.62 222 SER A O 1
ATOM 1805 N N . LEU A 1 223 ? -65.940 8.927 23.991 1.00 37.53 223 LEU A N 1
ATOM 1806 C CA . LEU A 1 223 ? -66.546 10.028 23.215 1.00 37.53 223 LEU A CA 1
ATOM 1807 C C . LEU A 1 223 ? -67.253 9.526 21.942 1.00 37.53 223 LEU A C 1
ATOM 1809 O O . LEU A 1 223 ? -67.444 10.267 20.980 1.00 37.53 223 LEU A O 1
ATOM 1813 N N . GLN A 1 224 ? -67.690 8.260 21.943 1.00 41.34 224 GLN A N 1
ATOM 1814 C CA . GLN A 1 224 ? -68.497 7.685 20.858 1.00 41.34 224 GLN A CA 1
ATOM 1815 C C . GLN A 1 224 ? -69.923 7.254 21.247 1.00 41.34 224 GLN A C 1
ATOM 1817 O O . GLN A 1 224 ? -70.695 6.949 20.341 1.00 41.34 224 GLN A O 1
ATOM 1822 N N . ASP A 1 225 ? -70.347 7.370 22.514 1.00 44.06 225 ASP A N 1
ATOM 1823 C CA . ASP A 1 225 ? -71.709 6.963 22.921 1.00 44.06 225 ASP A CA 1
ATOM 1824 C C . ASP A 1 225 ? -72.718 8.098 23.186 1.00 44.06 225 ASP A C 1
ATOM 1826 O O . ASP A 1 225 ? -73.918 7.837 23.273 1.00 44.06 225 ASP A O 1
ATOM 1830 N N . GLU A 1 226 ? -72.325 9.378 23.181 1.00 41.38 226 GLU A N 1
ATOM 1831 C CA . GLU A 1 226 ? -73.297 10.480 23.358 1.00 41.38 226 GLU A CA 1
ATOM 1832 C C . GLU A 1 226 ? -73.947 10.996 22.062 1.00 41.38 226 GLU A C 1
ATOM 1834 O O . GLU A 1 226 ? -74.947 11.714 22.112 1.00 41.38 226 GLU A O 1
ATOM 1839 N N . LYS A 1 227 ? -73.492 10.566 20.875 1.00 40.75 227 LYS A N 1
ATOM 1840 C CA . LYS A 1 227 ? -74.148 10.932 19.600 1.00 40.75 227 LYS A CA 1
ATOM 1841 C C . LYS A 1 227 ? -75.284 9.996 19.166 1.00 40.75 227 LYS A C 1
ATOM 1843 O O . LYS A 1 227 ? -75.920 10.262 18.148 1.00 40.75 227 LYS A O 1
ATOM 1848 N N . LYS A 1 228 ? -75.614 8.952 19.942 1.00 46.53 228 LYS A N 1
ATOM 1849 C CA . LYS A 1 228 ? -76.738 8.034 19.644 1.00 46.53 228 LYS A CA 1
ATOM 1850 C C . LYS A 1 228 ? -77.961 8.141 20.567 1.00 46.53 228 LYS A C 1
ATOM 1852 O O . LYS A 1 228 ? -78.949 7.463 20.302 1.00 46.53 228 LYS A O 1
ATOM 1857 N N . LYS A 1 229 ? -77.979 9.028 21.574 1.00 47.12 229 LYS A N 1
ATOM 1858 C CA . LYS A 1 229 ? -79.149 9.206 22.472 1.00 47.12 229 LYS A CA 1
ATOM 1859 C C . LYS A 1 229 ? -79.934 10.521 22.344 1.00 47.12 229 LYS A C 1
ATOM 1861 O O . LYS A 1 229 ? -80.933 10.673 23.031 1.00 47.12 229 LYS A O 1
ATOM 1866 N N . LYS A 1 230 ? -79.599 11.416 21.404 1.00 46.78 230 LYS A N 1
ATOM 1867 C CA . LYS A 1 230 ? -80.418 12.613 21.079 1.00 46.78 230 LYS A CA 1
ATOM 1868 C C . LYS A 1 230 ? -81.236 12.503 19.779 1.00 46.78 230 LYS A C 1
ATOM 1870 O O . LYS A 1 230 ? -81.594 13.508 19.181 1.00 46.78 230 LYS A O 1
ATOM 1875 N N . LYS A 1 231 ? -81.560 11.277 19.346 1.00 44.88 231 LYS A N 1
ATOM 1876 C CA . LYS A 1 231 ? -82.481 11.003 18.218 1.00 44.88 231 LYS A CA 1
ATOM 1877 C C . LYS A 1 231 ? -83.717 10.169 18.607 1.00 44.88 231 LYS A C 1
ATOM 1879 O O . LYS A 1 231 ? -84.325 9.530 17.759 1.00 44.88 231 LYS A O 1
ATOM 1884 N N . LYS A 1 232 ? -84.081 10.178 19.894 1.00 47.81 232 LYS A N 1
ATOM 1885 C CA . LYS A 1 232 ? -85.374 9.698 20.416 1.00 47.81 232 LYS A CA 1
ATOM 1886 C C . LYS A 1 232 ? -85.885 10.673 21.479 1.00 47.81 232 LYS A C 1
ATOM 1888 O O . LYS A 1 232 ? -85.863 10.366 22.661 1.00 47.81 232 LYS A O 1
ATOM 1893 N N . GLN A 1 233 ? -86.249 11.869 21.039 1.00 47.94 233 GLN A N 1
ATOM 1894 C CA . GLN A 1 233 ? -87.191 12.779 21.700 1.00 47.94 233 GLN A CA 1
ATOM 1895 C C . GLN A 1 233 ? -87.601 13.809 20.641 1.00 47.94 233 GLN A C 1
ATOM 1897 O O . GLN A 1 233 ? -87.042 14.899 20.552 1.00 47.94 233 GLN A O 1
ATOM 1902 N N . ASN A 1 234 ? -88.430 13.317 19.722 1.00 39.81 234 ASN A N 1
ATOM 1903 C CA . ASN A 1 234 ? -89.509 13.975 18.986 1.00 39.81 234 ASN A CA 1
ATOM 1904 C C . ASN A 1 234 ? -90.192 12.885 18.163 1.00 39.81 234 ASN A C 1
ATOM 1906 O O . ASN A 1 234 ? -89.459 12.173 17.436 1.00 39.81 234 ASN A O 1
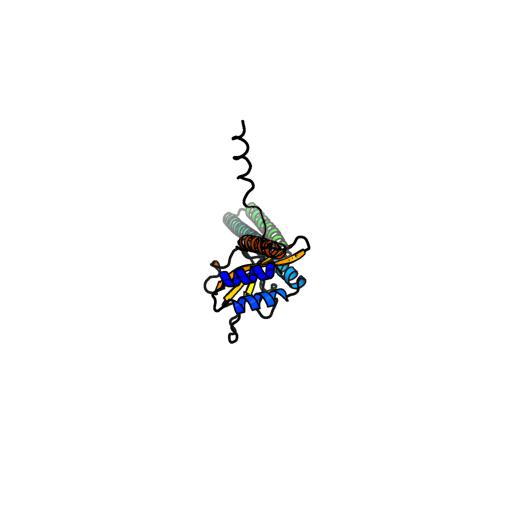#

Secondary structure (DSSP, 8-state):
-HHHHHHHHHHHHHS-HHHHHHHHHHHHHHTTS-HHHHHHHHHHHHHHHHHHHHHHHHHHHHHHHHHHHHHHHHHHHHHHHTT-HHHHHHHHHHHHHHHHHHHHHHHHHHTS----GGGSPP-STT--EE--GGGTTEEEEE---TT---TTSEEEEEEEEE-TTS-EEEEEEEEEETT-GGGSPPTT--THHHHHHHHHHHHHHHHHHHH---------S-SSSTTSSSSS--